Protein AF-0000000084952293 (afdb_homodimer)

InterPro domains:
  IPR032710 NTF2-like domain superfamily [SSF54427] (1-113)

Solvent-accessible surface area (backbone atoms only — not comparable to full-atom values): 12242 Å² total; per-residue (Å²): 134,54,54,60,55,51,54,51,50,50,58,72,46,59,22,64,54,27,36,73,55,33,57,72,44,46,26,86,77,21,39,31,46,35,41,39,81,91,43,78,48,77,37,39,46,67,53,50,39,50,48,10,48,53,43,37,74,52,28,77,42,78,46,65,49,73,79,44,77,43,49,41,84,47,36,33,37,41,30,32,37,37,31,33,16,35,71,92,45,67,87,48,80,40,73,59,30,39,37,40,34,37,36,33,48,48,97,88,15,47,28,38,34,43,33,37,41,40,65,114,133,53,56,60,56,52,54,53,49,51,58,71,45,60,22,64,53,28,35,75,55,33,56,71,43,46,25,87,79,20,41,31,47,34,42,38,79,89,43,78,49,77,36,37,47,67,52,50,38,48,47,9,48,52,41,36,74,52,30,76,41,77,45,65,49,74,79,45,76,42,49,40,85,48,35,35,37,40,30,33,38,37,31,33,16,34,69,93,44,66,87,47,80,40,73,60,30,42,37,42,34,36,35,34,49,47,96,89,15,46,28,40,35,43,33,39,40,41,67,115

Sequence (240 aa):
MTAKEIVQKFYKSDALLDSSVMKEYLHPDVIVDWNSSKGFVQLDFDSLVELSDELAKAYVRSKIRISHVIAENDMITVRYSHFVKTIENPREEMLLAHFISIWQIKDNKLHRGYQMSQISMTAKEIVQKFYKSDALLDSSVMKEYLHPDVIVDWNSSKGFVQLDFDSLVELSDELAKAYVRSKIRISHVIAENDMITVRYSHFVKTIENPREEMLLAHFISIWQIKDNKLHRGYQMSQIS

Radius of gyration: 18.85 Å; Cα contacts (8 Å, |Δi|>4): 553; chains: 2; bounding box: 35×53×46 Å

pLDDT: mean 96.69, std 3.76, range [69.81, 98.94]

Secondary structure (DSSP, 8-state):
--HHHHHHHHHHSSGGG-HHHHHHHEEEEEEEEEEETTEEEEEEHHHHHHHHHHHHHHEEEEEEEEEEEEEETTEEEEEEEEEEEESS-TT--EEEEEEEEEEEEETTEEEEEEEEEEE-/--HHHHHHHHHHSSGGG-HHHHHHHEEEEEEEEEEETTEEEEEEHHHHHHHHHHHHHHEEEEEEEEEEEEEETTEEEEEEEEEEEESS-TT--EEEEEEEEEEEEETTEEEEEEEEEEE-

Structure (mmCIF, N/CA/C/O backbone):
data_AF-0000000084952293-model_v1
#
loop_
_entity.id
_entity.type
_entity.pdbx_description
1 polymer 'SnoaL-like domain-containing protein'
#
loop_
_atom_site.group_PDB
_atom_site.id
_atom_site.type_symbol
_atom_site.label_atom_id
_atom_site.label_alt_id
_atom_site.label_comp_id
_atom_site.label_asym_id
_atom_site.label_entity_id
_atom_site.label_seq_id
_atom_site.pdbx_PDB_ins_code
_atom_site.Cartn_x
_atom_site.Cartn_y
_atom_site.Cartn_z
_atom_site.occupancy
_atom_site.B_iso_or_equiv
_atom_site.auth_seq_id
_atom_site.auth_comp_id
_atom_site.auth_asym_id
_atom_site.auth_atom_id
_atom_site.pdbx_PDB_model_num
ATOM 1 N N . MET A 1 1 ? -11.07 20.875 -9.562 1 85.25 1 MET A N 1
ATOM 2 C CA . MET A 1 1 ? -9.844 20.141 -9.273 1 85.25 1 MET A CA 1
ATOM 3 C C . MET A 1 1 ? -10.023 18.656 -9.508 1 85.25 1 MET A C 1
ATOM 5 O O . MET A 1 1 ? -11.102 18.109 -9.281 1 85.25 1 MET A O 1
ATOM 9 N N . THR A 1 2 ? -8.906 17.984 -10.008 1 92.81 2 THR A N 1
ATOM 10 C CA . THR A 1 2 ? -8.992 16.547 -10.203 1 92.81 2 THR A CA 1
ATOM 11 C C . THR A 1 2 ? -8.773 15.805 -8.883 1 92.81 2 THR A C 1
ATOM 13 O O . THR A 1 2 ? -8.281 16.391 -7.914 1 92.81 2 THR A O 1
ATOM 16 N N . ALA A 1 3 ? -9.195 14.594 -8.828 1 95 3 ALA A N 1
ATOM 17 C CA . ALA A 1 3 ? -8.984 13.766 -7.652 1 95 3 ALA A CA 1
ATOM 18 C C . ALA A 1 3 ? -7.5 13.711 -7.277 1 95 3 ALA A C 1
ATOM 20 O O . ALA A 1 3 ? -7.148 13.766 -6.098 1 95 3 ALA A O 1
ATOM 21 N N . LYS A 1 4 ? -6.699 13.594 -8.258 1 95.69 4 LYS A N 1
ATOM 22 C CA . LYS A 1 4 ? -5.254 13.539 -8.047 1 95.69 4 LYS A CA 1
ATOM 23 C C . LYS A 1 4 ? -4.742 14.82 -7.395 1 95.69 4 LYS A C 1
ATOM 25 O O . LYS A 1 4 ? -3.945 14.766 -6.457 1 95.69 4 LYS A O 1
ATOM 30 N N . GLU A 1 5 ? -5.113 15.914 -7.863 1 95.94 5 GLU A N 1
ATOM 31 C CA . GLU A 1 5 ? -4.711 17.203 -7.309 1 95.94 5 GLU A CA 1
ATOM 32 C C . GLU A 1 5 ? -5.164 17.344 -5.859 1 95.94 5 GLU A C 1
ATOM 34 O O . GLU A 1 5 ? -4.422 17.875 -5.023 1 95.94 5 GLU A O 1
ATOM 39 N N . ILE A 1 6 ? -6.34 16.906 -5.629 1 97.19 6 ILE A N 1
ATOM 40 C CA . ILE A 1 6 ? -6.902 16.984 -4.281 1 97.19 6 ILE A CA 1
ATOM 41 C C . ILE A 1 6 ? -6.02 16.219 -3.307 1 97.19 6 ILE A C 1
ATOM 43 O O . ILE A 1 6 ? -5.648 16.734 -2.25 1 97.19 6 ILE A O 1
ATOM 47 N N . VAL A 1 7 ? -5.664 15 -3.621 1 98.06 7 VAL A N 1
ATOM 48 C CA . VAL A 1 7 ? -4.879 14.133 -2.748 1 98.06 7 VAL A CA 1
ATOM 49 C C . VAL A 1 7 ? -3.477 14.711 -2.568 1 98.06 7 VAL A C 1
ATOM 51 O O . VAL A 1 7 ? -2.943 14.734 -1.457 1 98.06 7 VAL A O 1
ATOM 54 N N . GLN A 1 8 ? -2.91 15.195 -3.668 1 97.44 8 GLN A N 1
ATOM 55 C CA . GLN A 1 8 ? -1.577 15.781 -3.578 1 97.44 8 GLN A CA 1
ATOM 56 C C . GLN A 1 8 ? -1.58 17.016 -2.693 1 97.44 8 GLN A C 1
ATOM 58 O O . GLN A 1 8 ? -0.666 17.219 -1.89 1 97.44 8 GLN A O 1
ATOM 63 N N . LYS A 1 9 ? -2.582 17.844 -2.826 1 97.75 9 LYS A N 1
ATOM 64 C CA . LYS A 1 9 ? -2.709 19.031 -1.975 1 97.75 9 LYS A CA 1
ATOM 65 C C . LYS A 1 9 ? -2.875 18.625 -0.51 1 97.75 9 LYS A C 1
ATOM 67 O O . LYS A 1 9 ? -2.318 19.281 0.38 1 97.75 9 LYS A O 1
ATOM 72 N N . PHE A 1 10 ? -3.635 17.594 -0.262 1 98.69 10 PHE A N 1
ATOM 73 C CA . PHE A 1 10 ? -3.826 17.094 1.097 1 98.69 10 PHE A CA 1
ATOM 74 C C . PHE A 1 10 ? -2.488 16.766 1.747 1 98.69 10 PHE A C 1
ATOM 76 O O . PHE A 1 10 ? -2.188 17.25 2.84 1 98.69 10 PHE A O 1
ATOM 83 N N . TYR A 1 11 ? -1.645 16.031 1.05 1 98.5 11 TYR A N 1
ATOM 84 C CA . TYR A 1 11 ? -0.402 15.539 1.635 1 98.5 11 TYR A CA 1
ATOM 85 C C . TYR A 1 11 ? 0.642 16.656 1.702 1 98.5 11 TYR A C 1
ATOM 87 O O . TYR A 1 11 ? 1.615 16.547 2.453 1 98.5 11 TYR A O 1
ATOM 95 N N . LYS A 1 12 ? 0.453 17.703 0.941 1 96.94 12 LYS A N 1
ATOM 96 C CA . LYS A 1 12 ? 1.368 18.844 0.976 1 96.94 12 LYS A CA 1
ATOM 97 C C . LYS A 1 12 ? 0.924 19.875 2.01 1 96.94 12 LYS A C 1
ATOM 99 O O . LYS A 1 12 ? 1.688 20.781 2.361 1 96.94 12 LYS A O 1
ATOM 104 N N . SER A 1 13 ? -0.269 19.734 2.473 1 97.62 13 SER A N 1
ATOM 105 C CA . SER A 1 13 ? -0.836 20.688 3.418 1 97.62 13 SER A CA 1
ATOM 106 C C . SER A 1 13 ? -0.386 20.391 4.844 1 97.62 13 SER A C 1
ATOM 108 O O . SER A 1 13 ? 0.405 19.469 5.07 1 97.62 13 SER A O 1
ATOM 110 N N . ASP A 1 14 ? -0.93 21.156 5.773 1 96.75 14 ASP A N 1
ATOM 111 C CA . ASP A 1 14 ? -0.635 20.969 7.191 1 96.75 14 ASP A CA 1
ATOM 112 C C . ASP A 1 14 ? -1.708 20.109 7.859 1 96.75 14 ASP A C 1
ATOM 114 O O . ASP A 1 14 ? -1.823 20.094 9.086 1 96.75 14 ASP A O 1
ATOM 118 N N . ALA A 1 15 ? -2.494 19.406 7.07 1 98.06 15 ALA A N 1
ATOM 119 C CA . ALA A 1 15 ? -3.658 18.688 7.57 1 98.06 15 ALA A CA 1
ATOM 120 C C . ALA A 1 15 ? -3.262 17.703 8.664 1 98.06 15 ALA A C 1
ATOM 122 O O . ALA A 1 15 ? -3.982 17.547 9.656 1 98.06 15 ALA A O 1
ATOM 123 N N . LEU A 1 16 ? -2.117 17.078 8.547 1 97.69 16 LEU A N 1
ATOM 124 C CA . LEU A 1 16 ? -1.726 16.031 9.484 1 97.69 16 LEU A CA 1
ATOM 125 C C . LEU A 1 16 ? -1.378 16.625 10.844 1 97.69 16 LEU A C 1
ATOM 127 O O . LEU A 1 16 ? -1.389 15.914 11.852 1 97.69 16 LEU A O 1
ATOM 131 N N . LEU A 1 17 ? -1.059 17.938 10.891 1 97.56 17 LEU A N 1
ATOM 132 C CA . LEU A 1 17 ? -0.735 18.594 12.156 1 97.56 17 LEU A CA 1
ATOM 133 C C . LEU A 1 17 ? -1.764 19.656 12.492 1 97.56 17 LEU A C 1
ATOM 135 O O . LEU A 1 17 ? -1.593 20.406 13.461 1 97.56 17 LEU A O 1
ATOM 139 N N . ASP A 1 18 ? -2.691 19.812 11.688 1 98.38 18 ASP A N 1
ATOM 140 C CA . ASP A 1 18 ? -3.699 20.859 11.883 1 98.38 18 ASP A CA 1
ATOM 141 C C . ASP A 1 18 ? -5.102 20.312 11.602 1 98.38 18 ASP A C 1
ATOM 143 O O . ASP A 1 18 ? -5.52 20.234 10.445 1 98.38 18 ASP A O 1
ATOM 147 N N . SER A 1 19 ? -5.816 20.094 12.602 1 98.31 19 SER A N 1
ATOM 148 C CA . SER A 1 19 ? -7.121 19.438 12.492 1 98.31 19 SER A CA 1
ATOM 149 C C . SER A 1 19 ? -8.109 20.312 11.734 1 98.31 19 SER A C 1
ATOM 151 O O . SER A 1 19 ? -9.023 19.812 11.078 1 98.31 19 SER A O 1
ATOM 153 N N . SER A 1 20 ? -7.988 21.594 11.852 1 98.44 20 SER A N 1
ATOM 154 C CA . SER A 1 20 ? -8.867 22.484 11.094 1 98.44 20 SER A CA 1
ATOM 155 C C . SER A 1 20 ? -8.688 22.281 9.594 1 98.44 20 SER A C 1
ATOM 157 O O . SER A 1 20 ? -9.656 22.281 8.836 1 98.44 20 SER A O 1
ATOM 159 N N . VAL A 1 21 ? -7.484 22.188 9.18 1 98.5 21 VAL A N 1
ATOM 160 C CA . VAL A 1 21 ? -7.184 21.938 7.777 1 98.5 21 VAL A CA 1
ATOM 161 C C . VAL A 1 21 ? -7.625 20.531 7.402 1 98.5 21 VAL A C 1
ATOM 163 O O . VAL A 1 21 ? -8.188 20.312 6.324 1 98.5 21 VAL A O 1
ATOM 166 N N . MET A 1 22 ? -7.387 19.547 8.289 1 98.69 22 MET A N 1
ATOM 167 C CA . MET A 1 22 ? -7.805 18.156 8.062 1 98.69 22 MET A CA 1
ATOM 168 C C . MET A 1 22 ? -9.289 18.094 7.738 1 98.69 22 MET A C 1
ATOM 170 O O . MET A 1 22 ? -9.688 17.422 6.777 1 98.69 22 MET A O 1
ATOM 174 N N . LYS A 1 23 ? -10.039 18.797 8.469 1 98.69 23 LYS A N 1
ATOM 175 C CA . LYS A 1 23 ? -11.492 18.766 8.328 1 98.69 23 LYS A CA 1
ATOM 176 C C . LYS A 1 23 ? -11.922 19.234 6.938 1 98.69 23 LYS A C 1
ATOM 178 O O . LYS A 1 23 ? -12.945 18.781 6.418 1 98.69 23 LYS A O 1
ATOM 183 N N . GLU A 1 24 ? -11.148 20.047 6.328 1 98.25 24 GLU A N 1
ATOM 184 C CA . GLU A 1 24 ? -11.484 20.594 5.02 1 98.25 24 GLU A CA 1
ATOM 185 C C . GLU A 1 24 ? -11.367 19.531 3.928 1 98.25 24 GLU A C 1
ATOM 187 O O . GLU A 1 24 ? -12.039 19.625 2.898 1 98.25 24 GLU A O 1
ATOM 192 N N . TYR A 1 25 ? -10.547 18.562 4.129 1 98.69 25 TYR A N 1
ATOM 193 C CA . TYR A 1 25 ? -10.273 17.578 3.098 1 98.69 25 TYR A CA 1
ATOM 194 C C . TYR A 1 25 ? -11.133 16.328 3.289 1 98.69 25 TYR A C 1
ATOM 196 O O . TYR A 1 25 ? -11.281 15.523 2.369 1 98.69 25 TYR A O 1
ATOM 204 N N . LEU A 1 26 ? -11.734 16.125 4.449 1 98.81 26 LEU A N 1
ATOM 205 C CA . LEU A 1 26 ? -12.414 14.867 4.777 1 98.81 26 LEU A CA 1
ATOM 206 C C . LEU A 1 26 ? -13.891 14.945 4.414 1 98.81 26 LEU A C 1
ATOM 208 O O . LEU A 1 26 ? -14.578 15.914 4.766 1 98.81 26 LEU A O 1
ATOM 212 N N . HIS A 1 27 ? -14.352 14 3.703 1 98.88 27 HIS A N 1
ATOM 213 C CA . HIS A 1 27 ? -15.789 13.805 3.584 1 98.88 27 HIS A CA 1
ATOM 214 C C . HIS A 1 27 ? -16.406 13.469 4.938 1 98.88 27 HIS A C 1
ATOM 216 O O . HIS A 1 27 ? -15.812 12.758 5.742 1 98.88 27 HIS A O 1
ATOM 222 N N . PRO A 1 28 ? -17.594 13.875 5.223 1 98.56 28 PRO A N 1
ATOM 223 C CA . PRO A 1 28 ? -18.219 13.594 6.516 1 98.56 28 PRO A CA 1
ATOM 224 C C . PRO A 1 28 ? -18.359 12.094 6.789 1 98.56 28 PRO A C 1
ATOM 226 O O . PRO A 1 28 ? -18.359 11.672 7.949 1 98.56 28 PRO A O 1
ATOM 229 N N . ASP A 1 29 ? -18.438 11.281 5.699 1 98.69 29 ASP A N 1
ATOM 230 C CA . ASP A 1 29 ? -18.625 9.836 5.832 1 98.69 29 ASP A CA 1
ATOM 231 C C . ASP A 1 29 ? -17.312 9.086 5.613 1 98.69 29 ASP A C 1
ATOM 233 O O . ASP A 1 29 ? -17.312 7.922 5.219 1 98.69 29 ASP A O 1
ATOM 237 N N . VAL A 1 30 ? -16.234 9.711 5.773 1 98.88 30 VAL A N 1
ATOM 238 C CA . VAL A 1 30 ? -14.945 9.117 5.473 1 98.88 30 VAL A CA 1
ATOM 239 C C . VAL A 1 30 ? -14.719 7.891 6.355 1 98.88 30 VAL A C 1
ATOM 241 O O . VAL A 1 30 ? -15.078 7.895 7.535 1 98.88 30 VAL A O 1
ATOM 244 N N . ILE A 1 31 ? -14.203 6.844 5.816 1 98.94 31 ILE A N 1
ATOM 245 C CA . ILE A 1 31 ? -13.719 5.66 6.52 1 98.94 31 ILE A CA 1
ATOM 246 C C . ILE A 1 31 ? -12.352 5.25 5.965 1 98.94 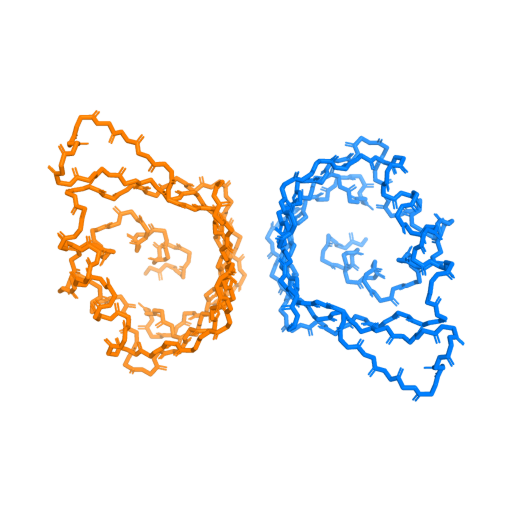31 ILE A C 1
ATOM 248 O O . ILE A 1 31 ? -12.172 5.176 4.746 1 98.94 31 ILE A O 1
ATOM 252 N N . VAL A 1 32 ? -11.414 5.02 6.836 1 98.88 32 VAL A N 1
ATOM 253 C CA . VAL A 1 32 ? -10.078 4.578 6.438 1 98.88 32 VAL A CA 1
ATOM 254 C C . VAL A 1 32 ? -9.766 3.234 7.094 1 98.88 32 VAL A C 1
ATOM 256 O O . VAL A 1 32 ? -9.812 3.105 8.32 1 98.88 32 VAL A O 1
ATOM 259 N N . ASP A 1 33 ? -9.594 2.217 6.309 1 98.56 33 ASP A N 1
ATOM 260 C CA . ASP A 1 33 ? -9.023 0.958 6.781 1 98.56 33 ASP A CA 1
ATOM 261 C C . ASP A 1 33 ? -7.5 1.028 6.832 1 98.56 33 ASP A C 1
ATOM 263 O O . ASP A 1 33 ? -6.84 1.13 5.793 1 98.56 33 ASP A O 1
ATOM 267 N N . TRP A 1 34 ? -6.941 0.966 8.023 1 98.19 34 TRP A N 1
ATOM 268 C CA . TRP A 1 34 ? -5.508 1.167 8.188 1 98.19 34 TRP A CA 1
ATOM 269 C C . TRP A 1 34 ? -4.852 -0.066 8.805 1 98.19 34 TRP A C 1
ATOM 271 O O . TRP A 1 34 ? -5.117 -0.406 9.953 1 98.19 34 TRP A O 1
ATOM 281 N N . ASN A 1 35 ? -4.008 -0.726 8 1 96.31 35 ASN A N 1
ATOM 282 C CA . ASN A 1 35 ? -3.137 -1.793 8.484 1 96.31 35 ASN A CA 1
ATOM 283 C C . ASN A 1 35 ? -1.745 -1.269 8.828 1 96.31 35 ASN A C 1
ATOM 285 O O . ASN A 1 35 ? -0.955 -0.959 7.934 1 96.31 35 ASN A O 1
ATOM 289 N N . SER A 1 36 ? -1.467 -1.197 10.07 1 92.38 36 SER A N 1
ATOM 290 C CA . SER A 1 36 ? -0.151 -0.759 10.531 1 92.38 36 SER A CA 1
ATOM 291 C C . SER A 1 36 ? 0.629 -1.91 11.156 1 92.38 36 SER A C 1
ATOM 293 O O . SER A 1 36 ? 0.14 -3.041 11.211 1 92.38 36 SER A O 1
ATOM 295 N N . SER A 1 37 ? 1.868 -1.671 11.555 1 86.31 37 SER A N 1
ATOM 296 C CA . SER A 1 37 ? 2.68 -2.658 12.258 1 86.31 37 SER A CA 1
ATOM 297 C C . SER A 1 37 ? 2.066 -3.023 13.609 1 86.31 37 SER A C 1
ATOM 299 O O . SER A 1 37 ? 2.416 -4.047 14.203 1 86.31 37 SER A O 1
ATOM 301 N N . LYS A 1 38 ? 1.16 -2.189 14.086 1 87.25 38 LYS A N 1
ATOM 302 C CA . LYS A 1 38 ? 0.515 -2.441 15.375 1 87.25 38 LYS A CA 1
ATOM 303 C C . LYS A 1 38 ? -0.829 -3.141 15.188 1 87.25 38 LYS A C 1
ATOM 305 O O . LYS A 1 38 ? -1.519 -3.443 16.156 1 87.25 38 LYS A O 1
ATOM 310 N N . GLY A 1 39 ? -1.202 -3.318 13.906 1 89.44 39 GLY A N 1
ATOM 311 C CA . GLY A 1 39 ? -2.455 -4.004 13.633 1 89.44 39 GLY A CA 1
ATOM 312 C C . GLY A 1 39 ? -3.43 -3.17 12.82 1 89.44 39 GLY A C 1
ATOM 313 O O . GLY A 1 39 ? -3.066 -2.113 12.305 1 89.44 39 GLY A O 1
ATOM 314 N N . PHE A 1 40 ? -4.668 -3.752 12.664 1 94.94 40 PHE A N 1
ATOM 315 C CA . PHE A 1 40 ? -5.711 -3.137 11.844 1 94.94 40 PHE A CA 1
ATOM 316 C C . PHE A 1 40 ? -6.578 -2.207 12.688 1 94.94 40 PHE A C 1
ATOM 318 O O . PHE A 1 40 ? -6.977 -2.561 13.805 1 94.94 40 PHE A O 1
ATOM 325 N N . VAL A 1 41 ? -6.863 -1.021 12.219 1 96.81 41 VAL A N 1
ATOM 326 C CA . VAL A 1 41 ? -7.832 -0.12 12.828 1 96.81 41 VAL A CA 1
ATOM 327 C C . VAL A 1 41 ? -8.688 0.534 11.742 1 96.81 41 VAL A C 1
ATOM 329 O O . VAL A 1 41 ? -8.227 0.712 10.609 1 96.81 41 VAL A O 1
ATOM 332 N N . GLN A 1 42 ? -9.875 0.755 12.023 1 98.31 42 GLN A N 1
ATOM 333 C CA . GLN A 1 42 ? -10.742 1.552 11.156 1 98.31 42 GLN A CA 1
ATOM 334 C C . GLN A 1 42 ? -10.977 2.941 11.742 1 98.31 42 GLN A C 1
ATOM 336 O O . GLN A 1 42 ? -11.383 3.072 12.898 1 98.31 42 GLN A O 1
ATOM 341 N N . LEU A 1 43 ? -10.688 3.971 10.984 1 98.69 43 LEU A N 1
ATOM 342 C CA . LEU A 1 43 ? -10.805 5.352 1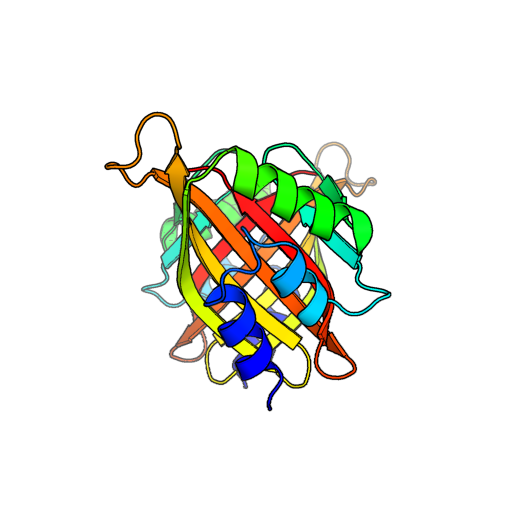1.43 1 98.69 43 LEU A CA 1
ATOM 343 C C . LEU A 1 43 ? -11.938 6.07 10.703 1 98.69 43 LEU A C 1
ATOM 345 O O . LEU A 1 43 ? -12.125 5.871 9.5 1 98.69 43 LEU A O 1
ATOM 349 N N . ASP A 1 44 ? -12.656 6.801 11.391 1 98.81 44 ASP A N 1
ATOM 350 C CA . ASP A 1 44 ? -13.688 7.645 10.797 1 98.81 44 ASP A CA 1
ATOM 351 C C . ASP A 1 44 ? -13.32 9.125 10.906 1 98.81 44 ASP A C 1
ATOM 353 O O . ASP A 1 44 ? -12.18 9.461 11.242 1 98.81 44 ASP A O 1
ATOM 357 N N . PHE A 1 45 ? -14.242 9.93 10.57 1 98.81 45 PHE A N 1
ATOM 358 C CA . PHE A 1 45 ? -14.016 11.367 10.531 1 98.81 45 PHE A CA 1
ATOM 359 C C . PHE A 1 45 ? -13.438 11.859 11.852 1 98.81 45 PHE A C 1
ATOM 361 O O . PHE A 1 45 ? -12.367 12.469 11.875 1 98.81 45 PHE A O 1
ATOM 368 N N . ASP A 1 46 ? -14.055 11.57 12.977 1 98.75 46 ASP A N 1
ATOM 369 C CA . ASP A 1 46 ? -13.641 12.07 14.281 1 98.75 46 ASP A CA 1
ATOM 370 C C . ASP A 1 46 ? -12.273 11.5 14.672 1 98.75 46 ASP A C 1
ATOM 372 O O . ASP A 1 46 ? -11.43 12.227 15.211 1 98.75 46 ASP A O 1
ATOM 376 N N . SER A 1 47 ? -12.07 10.273 14.422 1 98.62 47 SER A N 1
ATOM 377 C CA . SER A 1 47 ? -10.797 9.648 14.797 1 98.62 47 SER A CA 1
ATOM 378 C C . SER A 1 47 ? -9.641 10.227 13.984 1 98.62 47 SER A C 1
ATOM 380 O O . SER A 1 47 ? -8.523 10.352 14.492 1 98.62 47 SER A O 1
ATOM 382 N N . LEU A 1 48 ? -9.898 10.531 12.711 1 98.75 48 LEU A N 1
ATOM 383 C CA . LEU A 1 48 ? -8.859 11.133 11.883 1 98.75 48 LEU A CA 1
ATOM 384 C C . LEU A 1 48 ? -8.523 12.539 12.367 1 98.75 48 LEU A C 1
ATOM 386 O O . LEU A 1 48 ? -7.352 12.93 12.391 1 98.75 48 LEU A O 1
ATOM 390 N N . VAL A 1 49 ? -9.547 13.258 12.742 1 98.75 49 VAL A N 1
ATOM 391 C CA . VAL A 1 49 ? -9.344 14.586 13.305 1 98.75 49 VAL A CA 1
ATOM 392 C C . VAL A 1 49 ? -8.547 14.492 14.602 1 98.75 49 VAL A C 1
ATOM 394 O O . VAL A 1 49 ? -7.598 15.25 14.812 1 98.75 49 VAL A O 1
ATOM 397 N N . GLU A 1 50 ? -8.914 13.57 15.422 1 98.62 50 GLU A N 1
ATOM 398 C CA . GLU A 1 50 ? -8.203 13.352 16.688 1 98.62 50 GLU A CA 1
ATOM 399 C C . GLU A 1 50 ? -6.746 12.969 16.438 1 98.62 50 GLU A C 1
ATOM 401 O O . GLU A 1 50 ? -5.852 13.391 17.172 1 98.62 50 GLU A O 1
ATOM 406 N N . LEU A 1 51 ? -6.543 12.148 15.477 1 98.12 51 LEU A N 1
ATOM 407 C CA . LEU A 1 51 ? -5.184 11.758 15.117 1 98.12 51 LEU A CA 1
ATOM 408 C C . LEU A 1 51 ? -4.34 12.977 14.773 1 98.12 51 LEU A C 1
ATOM 410 O O . LEU A 1 51 ? -3.193 13.086 15.211 1 98.12 51 LEU A O 1
ATOM 414 N N . SER A 1 52 ? -4.891 13.82 13.961 1 98.25 52 SER A N 1
ATOM 415 C CA . SER A 1 52 ? -4.207 15.062 13.617 1 98.25 52 SER A CA 1
ATOM 416 C C . SER A 1 52 ? -3.863 15.867 14.867 1 98.25 52 SER A C 1
ATOM 418 O O . SER A 1 52 ? -2.748 16.375 15 1 98.25 52 SER A O 1
ATOM 420 N N . ASP A 1 53 ? -4.766 15.945 15.805 1 98.38 53 ASP A N 1
ATOM 421 C CA . ASP A 1 53 ? -4.539 16.656 17.062 1 98.38 53 ASP A CA 1
ATOM 422 C C . ASP A 1 53 ? -3.414 16 17.859 1 98.38 53 ASP A C 1
ATOM 424 O O . ASP A 1 53 ? -2.572 16.703 18.438 1 98.38 53 ASP A O 1
ATOM 428 N N . GLU A 1 54 ? -3.441 14.742 17.891 1 97.5 54 GLU A N 1
ATOM 429 C CA . GLU A 1 54 ? -2.412 14.008 18.625 1 97.5 54 GLU A CA 1
ATOM 430 C C . GLU A 1 54 ? -1.036 14.219 18 1 97.5 54 GLU A C 1
ATOM 432 O O . GLU A 1 54 ? -0.047 14.398 18.703 1 97.5 54 GLU A O 1
ATOM 437 N N . LEU A 1 55 ? -0.969 14.164 16.688 1 97.12 55 LEU A N 1
ATOM 438 C CA . LEU A 1 55 ? 0.293 14.406 16 1 97.12 55 LEU A CA 1
ATOM 439 C C . LEU A 1 55 ? 0.795 15.82 16.281 1 97.12 55 LEU A C 1
ATOM 441 O O . LEU A 1 55 ? 1.991 16.031 16.5 1 97.12 55 LEU A O 1
ATOM 445 N N . ALA A 1 56 ? -0.093 16.766 16.312 1 96.81 56 ALA A N 1
ATOM 446 C CA . ALA A 1 56 ? 0.266 18.172 16.531 1 96.81 56 ALA A CA 1
ATOM 447 C C . ALA A 1 56 ? 0.85 18.359 17.922 1 96.81 56 ALA A C 1
ATOM 449 O O . ALA A 1 56 ? 1.662 19.266 18.141 1 96.81 56 ALA A O 1
ATOM 450 N N . LYS A 1 57 ? 0.437 17.562 18.859 1 96 57 LYS A N 1
ATOM 451 C CA . LYS A 1 57 ? 0.953 17.641 20.219 1 96 57 LYS A CA 1
ATOM 452 C C . LYS A 1 57 ? 2.35 17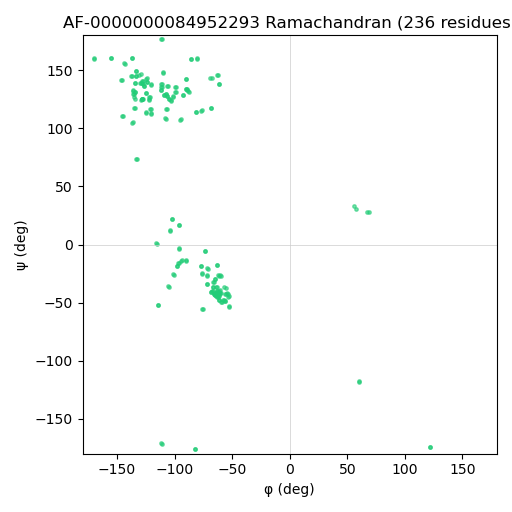.031 20.312 1 96 57 LYS A C 1
ATOM 454 O O . LYS A 1 57 ? 3.152 17.438 21.156 1 96 57 LYS A O 1
ATOM 459 N N . ALA A 1 58 ? 2.596 16.188 19.469 1 94.31 58 ALA A N 1
ATOM 460 C CA . ALA A 1 58 ? 3.816 15.391 19.594 1 94.31 58 ALA A CA 1
ATOM 461 C C . ALA A 1 58 ? 4.914 15.922 18.672 1 94.31 58 ALA A C 1
ATOM 463 O O . ALA A 1 58 ? 6.102 15.727 18.938 1 94.31 58 ALA A O 1
ATOM 464 N N . TYR A 1 59 ? 4.516 16.578 17.578 1 96.88 59 TYR A N 1
ATOM 465 C CA . TYR A 1 59 ? 5.488 16.953 16.562 1 96.88 59 TYR A CA 1
ATOM 466 C C . TYR A 1 59 ? 5.355 18.438 16.203 1 96.88 59 TYR A C 1
ATOM 468 O O . TYR A 1 59 ? 4.246 18.969 16.125 1 96.88 59 TYR A O 1
ATOM 476 N N . VAL A 1 60 ? 6.469 19.047 15.891 1 96.12 60 VAL A N 1
ATOM 477 C CA . VAL A 1 60 ? 6.461 20.469 15.539 1 96.12 60 VAL A CA 1
ATOM 478 C C . VAL A 1 60 ? 6.457 20.625 14.023 1 96.12 60 VAL A C 1
ATOM 480 O O . VAL A 1 60 ? 6.121 21.688 13.508 1 96.12 60 VAL A O 1
ATOM 483 N N . ARG A 1 61 ? 6.852 19.531 13.336 1 96.25 61 ARG A N 1
ATOM 484 C CA . ARG A 1 61 ? 6.859 19.547 11.883 1 96.25 61 ARG A CA 1
ATOM 485 C C . ARG A 1 61 ? 6.516 18.172 11.32 1 96.25 61 ARG A C 1
ATOM 487 O O . ARG A 1 61 ? 6.871 17.141 11.906 1 96.25 61 ARG A O 1
ATOM 494 N N . SER A 1 62 ? 5.77 18.172 10.273 1 96.81 62 SER A N 1
ATOM 495 C CA . SER A 1 62 ? 5.422 16.984 9.492 1 96.81 62 SER A CA 1
ATOM 496 C C . SER A 1 62 ? 5.727 17.188 8.016 1 96.81 62 SER A C 1
ATOM 498 O O . SER A 1 62 ? 5.301 18.188 7.418 1 96.81 62 SER A O 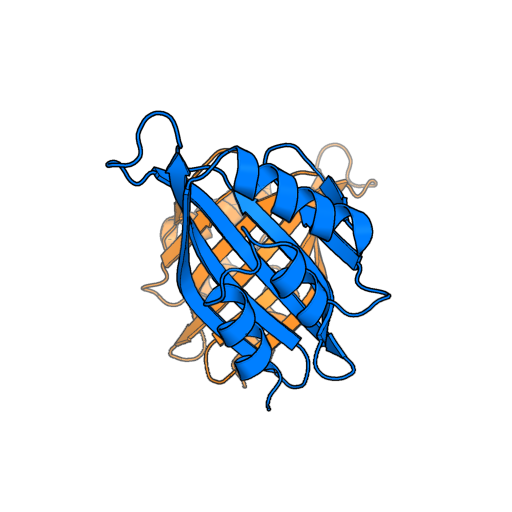1
ATOM 500 N N . LYS A 1 63 ? 6.484 16.297 7.527 1 96.88 63 LYS A N 1
ATOM 501 C CA . LYS A 1 63 ? 6.859 16.391 6.121 1 96.88 63 LYS A CA 1
ATOM 502 C C . LYS A 1 63 ? 6.59 15.07 5.398 1 96.88 63 LYS A C 1
ATOM 504 O O . LYS A 1 63 ? 7.074 14.016 5.816 1 96.88 63 LYS A O 1
ATOM 509 N N . ILE A 1 64 ? 5.82 15.148 4.332 1 98.38 64 ILE A N 1
ATOM 510 C CA . ILE A 1 64 ? 5.488 13.992 3.508 1 98.38 64 ILE A CA 1
ATOM 511 C C . ILE A 1 64 ? 6.32 14.023 2.227 1 98.38 64 ILE A C 1
ATOM 513 O O . ILE A 1 64 ? 6.328 15.016 1.503 1 98.38 64 ILE A O 1
ATOM 517 N N . ARG A 1 65 ? 7.043 12.992 1.982 1 98.19 65 ARG A N 1
ATOM 518 C CA . ARG A 1 65 ? 7.77 12.82 0.729 1 98.19 65 ARG A CA 1
ATOM 519 C C . ARG A 1 65 ? 7.117 11.75 -0.139 1 98.19 65 ARG A C 1
ATOM 521 O O . ARG A 1 65 ? 7.273 10.555 0.122 1 98.19 65 ARG A O 1
ATOM 528 N N . ILE A 1 66 ? 6.5 12.18 -1.19 1 98.56 66 ILE A N 1
ATOM 529 C CA . ILE A 1 66 ? 5.746 11.289 -2.068 1 98.56 66 ILE A CA 1
ATOM 530 C C . ILE A 1 66 ? 6.676 10.703 -3.125 1 98.56 66 ILE A C 1
ATOM 532 O O . ILE A 1 66 ? 7.434 11.43 -3.773 1 98.56 66 ILE A O 1
ATOM 536 N N . SER A 1 67 ? 6.621 9.43 -3.299 1 98.5 67 SER A N 1
ATOM 537 C CA . SER A 1 67 ? 7.422 8.781 -4.332 1 98.5 67 SER A CA 1
ATOM 538 C C . SER A 1 67 ? 6.559 8.383 -5.523 1 98.5 67 SER A C 1
ATOM 540 O O . SER A 1 67 ? 7.027 8.391 -6.668 1 98.5 67 SER A O 1
ATOM 542 N N . HIS A 1 68 ? 5.336 7.961 -5.258 1 98.56 68 HIS A N 1
ATOM 543 C CA . HIS A 1 68 ? 4.438 7.512 -6.316 1 98.56 68 HIS A CA 1
ATOM 544 C C . HIS A 1 68 ? 3.045 8.109 -6.148 1 98.56 68 HIS A C 1
ATOM 546 O O . HIS A 1 68 ? 2.539 8.203 -5.027 1 98.56 68 HIS A O 1
ATOM 552 N N . VAL A 1 69 ? 2.482 8.5 -7.195 1 98.5 69 VAL A N 1
ATOM 553 C CA . VAL A 1 69 ? 1.071 8.867 -7.281 1 98.5 69 VAL A CA 1
ATOM 554 C C . VAL A 1 69 ? 0.453 8.242 -8.531 1 98.5 69 VAL A C 1
ATOM 556 O O . VAL A 1 69 ? 0.907 8.492 -9.648 1 98.5 69 VAL A O 1
ATOM 559 N N . ILE A 1 70 ? -0.487 7.398 -8.344 1 98.5 70 ILE A N 1
ATOM 560 C CA . ILE A 1 70 ? -1.188 6.723 -9.43 1 98.5 70 ILE A CA 1
ATOM 561 C C . ILE A 1 70 ? -2.686 7.004 -9.336 1 98.5 70 ILE A C 1
ATOM 563 O O . ILE A 1 70 ? -3.297 6.777 -8.281 1 98.5 70 ILE A O 1
ATOM 567 N N . ALA A 1 71 ? -3.244 7.523 -10.43 1 98.19 71 ALA A N 1
ATOM 568 C CA . ALA A 1 71 ? -4.652 7.91 -10.383 1 98.19 71 ALA A CA 1
ATOM 569 C C . ALA A 1 71 ? -5.426 7.289 -11.547 1 98.19 71 ALA A C 1
ATOM 571 O O . ALA A 1 71 ? -4.918 7.207 -12.664 1 98.19 71 ALA A O 1
ATOM 572 N N . GLU A 1 72 ? -6.582 6.836 -11.289 1 97.38 72 GLU A N 1
ATOM 573 C CA . GLU A 1 72 ? -7.551 6.352 -12.266 1 97.38 72 GLU A CA 1
ATOM 574 C C . GLU A 1 72 ? -8.977 6.676 -11.836 1 97.38 72 GLU A C 1
ATOM 576 O O . GLU A 1 72 ? -9.469 6.137 -10.844 1 97.38 72 GLU A O 1
ATOM 581 N N . ASN A 1 73 ? -9.594 7.582 -12.562 1 94.62 73 ASN A N 1
ATOM 582 C CA . ASN A 1 73 ? -10.922 8.055 -12.188 1 94.62 73 ASN A CA 1
ATOM 583 C C . ASN A 1 73 ? -10.914 8.703 -10.805 1 94.62 73 ASN A C 1
ATOM 585 O O . ASN A 1 73 ? -10.211 9.68 -10.57 1 94.62 73 ASN A O 1
ATOM 589 N N . ASP A 1 74 ? -11.664 8.125 -9.883 1 96.69 74 ASP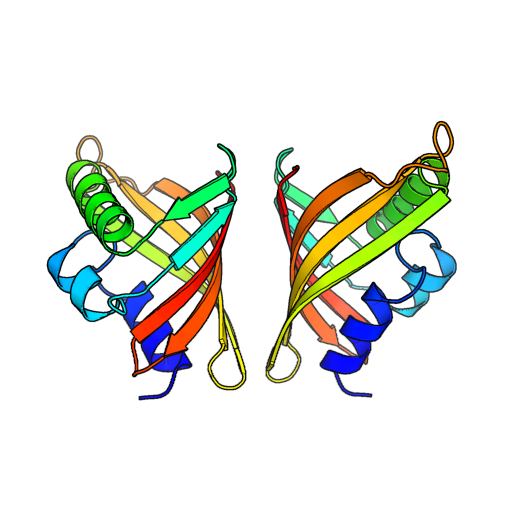 A N 1
ATOM 590 C CA . ASP A 1 74 ? -11.805 8.742 -8.57 1 96.69 74 ASP A CA 1
ATOM 591 C C . ASP A 1 74 ? -10.961 8.008 -7.531 1 96.69 74 ASP A C 1
ATOM 593 O O . ASP A 1 74 ? -11.102 8.242 -6.328 1 96.69 74 ASP A O 1
ATOM 597 N N . MET A 1 75 ? -10.094 7.156 -7.949 1 98.31 75 MET A N 1
ATOM 598 C CA . MET A 1 75 ? -9.195 6.418 -7.062 1 98.31 75 MET A CA 1
ATOM 599 C C . MET A 1 75 ? -7.754 6.863 -7.25 1 98.31 75 MET A C 1
ATOM 601 O O . MET A 1 75 ? -7.297 7.051 -8.383 1 98.31 75 MET A O 1
ATOM 605 N N . ILE A 1 76 ? -7.051 7.07 -6.129 1 98.75 76 ILE A N 1
ATOM 606 C CA . ILE A 1 76 ? -5.668 7.527 -6.176 1 98.75 76 ILE A CA 1
ATOM 607 C C . ILE A 1 76 ? -4.82 6.723 -5.191 1 98.75 76 ILE A C 1
ATOM 609 O O . ILE A 1 76 ? -5.211 6.535 -4.039 1 98.75 76 ILE A O 1
ATOM 613 N N . THR A 1 77 ? -3.732 6.207 -5.656 1 98.88 77 THR A N 1
ATOM 614 C CA . THR A 1 77 ? -2.729 5.625 -4.773 1 98.88 77 THR A CA 1
ATOM 615 C C . THR A 1 77 ? -1.589 6.609 -4.523 1 98.88 77 THR A C 1
ATOM 617 O O . THR A 1 77 ? -1.12 7.27 -5.453 1 98.88 77 THR A O 1
ATOM 620 N N . VAL A 1 78 ? -1.199 6.707 -3.309 1 98.88 78 VAL A N 1
ATOM 621 C CA . VAL A 1 78 ? -0.033 7.504 -2.945 1 98.88 78 VAL A CA 1
ATOM 622 C C . VAL A 1 78 ? 0.925 6.668 -2.102 1 98.88 78 VAL A C 1
ATOM 624 O O . VAL A 1 78 ? 0.516 6.047 -1.118 1 98.88 78 VAL A O 1
ATOM 627 N N . ARG A 1 79 ? 2.131 6.574 -2.508 1 98.81 79 ARG A N 1
ATOM 628 C CA . ARG A 1 79 ? 3.223 6.02 -1.715 1 98.81 79 ARG A CA 1
ATOM 629 C C . ARG A 1 79 ? 4.152 7.121 -1.216 1 98.81 79 ARG A C 1
ATOM 631 O O . ARG A 1 79 ? 4.594 7.965 -1.995 1 98.81 79 ARG A O 1
ATOM 638 N N . TYR A 1 80 ? 4.375 7.082 0.126 1 98.62 80 TYR A N 1
ATOM 639 C CA . TYR A 1 80 ? 5.141 8.195 0.668 1 98.62 80 TYR A CA 1
ATOM 640 C C . TYR A 1 80 ? 5.844 7.801 1.962 1 98.62 80 TYR A C 1
ATOM 642 O O . TYR A 1 80 ? 5.48 6.805 2.59 1 98.62 80 TYR A O 1
ATOM 650 N N . SER A 1 81 ? 6.816 8.547 2.275 1 98.19 81 SER A N 1
ATOM 651 C CA . SER A 1 81 ? 7.484 8.492 3.57 1 98.19 81 SER A CA 1
ATOM 652 C C . SER A 1 81 ? 7.109 9.695 4.438 1 98.19 81 SER A C 1
ATOM 654 O O . SER A 1 81 ? 7.066 10.828 3.955 1 98.19 81 SER A O 1
ATOM 656 N N . HIS A 1 82 ? 6.855 9.414 5.66 1 98.12 82 HIS A N 1
ATOM 657 C CA . HIS A 1 82 ? 6.426 10.453 6.594 1 98.12 82 HIS A CA 1
ATOM 658 C C . HIS A 1 82 ? 7.539 10.797 7.578 1 98.12 82 HIS A C 1
ATOM 660 O O . HIS A 1 82 ? 7.918 9.969 8.406 1 98.12 82 HIS A O 1
ATOM 666 N N . PHE A 1 83 ? 7.988 12.016 7.52 1 97.94 83 PHE A N 1
ATOM 667 C CA . PHE A 1 83 ? 9.023 12.516 8.422 1 97.94 83 PHE A CA 1
ATOM 668 C C . PHE A 1 83 ? 8.445 13.523 9.406 1 97.94 83 PHE A C 1
ATOM 670 O O . PHE A 1 83 ? 7.523 14.273 9.062 1 97.94 83 PHE A O 1
ATOM 677 N N . VAL A 1 84 ? 9.039 13.523 10.578 1 97.19 84 VAL A N 1
ATOM 678 C CA . VAL A 1 84 ? 8.539 14.453 11.586 1 97.19 84 VAL A CA 1
ATOM 679 C C . VAL A 1 84 ? 9.711 14.992 12.414 1 97.19 84 VAL A C 1
ATOM 681 O O . VAL A 1 84 ? 10.812 14.445 12.367 1 97.19 84 VAL A O 1
ATOM 684 N N . LYS A 1 85 ? 9.547 16.125 13 1 97 85 LYS A N 1
ATOM 685 C CA . LYS A 1 85 ? 10.398 16.656 14.055 1 97 85 LYS A CA 1
ATOM 686 C C . LYS A 1 85 ? 9.656 16.719 15.391 1 97 85 LYS A C 1
ATOM 688 O O . LYS A 1 85 ? 8.547 17.234 15.461 1 97 85 LYS A O 1
ATOM 693 N N . THR A 1 86 ? 10.328 16.234 16.391 1 93.5 86 THR A N 1
ATOM 694 C CA . THR A 1 86 ? 9.68 16.188 17.703 1 93.5 86 THR A CA 1
ATOM 695 C C . THR A 1 86 ? 9.867 17.516 18.438 1 93.5 86 THR A C 1
ATOM 697 O O . THR A 1 86 ? 10.766 18.281 18.109 1 93.5 86 THR A O 1
ATOM 700 N N . ILE A 1 87 ? 9.039 17.797 19.406 1 89.44 87 ILE A N 1
ATOM 701 C CA . ILE A 1 87 ? 9.117 18.984 20.234 1 89.44 87 ILE A CA 1
ATOM 702 C C . ILE A 1 87 ? 10.414 18.969 21.047 1 89.44 87 ILE A C 1
ATOM 704 O O . ILE A 1 87 ? 11.062 20 21.203 1 89.44 87 ILE A O 1
ATOM 708 N N . GLU A 1 88 ? 10.875 17.766 21.516 1 89.56 88 GLU A N 1
ATOM 709 C CA . GLU A 1 88 ? 12.078 17.594 22.328 1 89.56 88 GLU A CA 1
ATOM 710 C C . GLU A 1 88 ? 13.336 17.812 21.5 1 89.56 88 GLU A C 1
ATOM 712 O O . GLU A 1 88 ? 14.352 18.297 22.016 1 89.56 88 GLU A O 1
ATOM 717 N N . ASN A 1 89 ? 13.312 17.453 20.266 1 89.56 89 ASN A N 1
ATOM 718 C CA . ASN A 1 89 ? 14.445 17.609 19.359 1 89.56 89 ASN A CA 1
ATOM 719 C C . ASN A 1 89 ? 14.023 18.219 18.016 1 89.56 89 ASN A C 1
ATOM 721 O O . ASN A 1 89 ? 14.055 17.531 17 1 89.56 89 ASN A O 1
ATOM 725 N N . PRO A 1 90 ? 13.734 19.469 18 1 89.5 90 PRO A N 1
ATOM 726 C CA . PRO A 1 90 ? 13.148 20.109 16.828 1 89.5 90 PRO A CA 1
ATOM 727 C C . PRO A 1 90 ? 14.164 20.297 15.695 1 89.5 90 PRO A C 1
ATOM 729 O O . PRO A 1 90 ? 13.781 20.672 14.578 1 89.5 90 PRO A O 1
ATOM 732 N N . ARG A 1 91 ? 15.469 19.984 15.898 1 92.88 91 ARG A N 1
ATOM 733 C CA . ARG A 1 91 ? 16.469 20.188 14.867 1 92.88 91 ARG A CA 1
ATOM 734 C C . ARG A 1 91 ? 16.672 18.922 14.047 1 92.88 91 ARG A C 1
ATOM 736 O O . ARG A 1 91 ? 17.281 18.969 12.969 1 92.88 91 ARG A O 1
ATOM 743 N N . GLU A 1 92 ? 16.172 17.875 14.531 1 95 92 GLU A N 1
ATOM 744 C CA . GLU A 1 92 ? 16.391 16.578 13.875 1 95 92 GLU A CA 1
ATOM 745 C C . GLU A 1 92 ? 15.109 16.062 13.227 1 95 92 GLU A C 1
ATOM 747 O O . GLU A 1 92 ? 14.047 16.062 13.859 1 95 92 GLU A O 1
ATOM 752 N N . GLU A 1 93 ? 15.227 15.719 12.023 1 96.56 93 GLU A N 1
ATOM 753 C CA . GLU A 1 93 ? 14.125 15.062 11.328 1 96.56 93 GLU A CA 1
ATOM 754 C C . GLU A 1 93 ? 14.203 13.547 11.484 1 96.56 93 GLU A C 1
ATOM 756 O O . GLU A 1 93 ? 15.281 12.961 11.375 1 96.56 93 GLU A O 1
ATOM 761 N N . MET A 1 94 ? 13.055 12.961 11.812 1 95.62 94 MET A N 1
ATOM 762 C CA . MET A 1 94 ? 13.031 11.516 11.969 1 95.62 94 MET A CA 1
ATOM 763 C C . MET A 1 94 ? 11.969 10.891 11.07 1 95.62 94 MET A C 1
ATOM 765 O O . MET A 1 94 ? 10.898 11.469 10.867 1 95.62 94 MET A O 1
ATOM 769 N N . LEU A 1 95 ? 12.266 9.766 10.531 1 96.38 95 LEU A N 1
ATOM 770 C CA . LEU A 1 95 ? 11.312 9 9.742 1 96.38 95 LEU A CA 1
ATOM 771 C C . LEU A 1 95 ? 10.312 8.289 10.648 1 96.38 95 LEU A C 1
ATOM 773 O O . LEU A 1 95 ? 10.688 7.422 11.445 1 96.38 95 LEU A O 1
ATOM 777 N N . LEU A 1 96 ? 9.141 8.688 10.5 1 95.56 96 LEU A N 1
ATOM 778 C CA . LEU A 1 96 ? 8.086 8.047 11.281 1 95.56 96 LEU A CA 1
ATOM 779 C C . LEU A 1 96 ? 7.742 6.676 10.703 1 95.56 96 LEU A C 1
ATOM 781 O O . LEU A 1 96 ? 7.738 5.68 11.43 1 95.56 96 LEU A O 1
ATOM 785 N N . ALA A 1 97 ? 7.383 6.648 9.367 1 96.5 97 ALA A N 1
ATOM 786 C CA . ALA A 1 97 ? 7.004 5.395 8.727 1 96.5 97 ALA A CA 1
ATOM 787 C C . ALA A 1 97 ? 6.887 5.57 7.211 1 96.5 97 ALA A C 1
ATOM 789 O O . ALA A 1 97 ? 6.887 6.695 6.707 1 96.5 97 ALA A O 1
ATOM 790 N N . HIS A 1 98 ? 6.945 4.48 6.469 1 97.25 98 HIS A N 1
ATOM 791 C CA . HIS A 1 98 ? 6.566 4.414 5.062 1 97.25 98 HIS A CA 1
ATOM 792 C C . HIS A 1 98 ? 5.094 4.051 4.906 1 97.25 98 HIS A C 1
ATOM 794 O O . HIS A 1 98 ? 4.574 3.215 5.652 1 97.25 98 HIS A O 1
ATOM 800 N N . PHE A 1 99 ? 4.422 4.648 3.92 1 98.31 99 PHE A N 1
ATOM 801 C CA . PHE A 1 99 ? 2.99 4.434 3.744 1 98.31 99 PHE A CA 1
ATOM 802 C C . PHE A 1 99 ? 2.662 4.145 2.285 1 98.31 99 PHE A C 1
ATOM 804 O O . PHE A 1 99 ? 3.324 4.656 1.38 1 98.31 99 PHE A O 1
ATOM 811 N N . ILE A 1 100 ? 1.716 3.322 2.035 1 98.81 100 ILE A N 1
ATOM 812 C CA . ILE A 1 100 ? 0.93 3.311 0.806 1 98.81 100 ILE A CA 1
ATOM 813 C C . ILE A 1 100 ? -0.55 3.488 1.138 1 98.81 100 ILE A C 1
ATOM 815 O O . ILE A 1 100 ? -1.098 2.764 1.973 1 98.81 100 ILE A O 1
ATOM 819 N N . SER A 1 101 ? -1.186 4.441 0.529 1 98.88 101 SER A N 1
ATOM 820 C CA . SER A 1 101 ? -2.602 4.719 0.75 1 98.88 101 SER A CA 1
ATOM 821 C C . SER A 1 101 ? -3.373 4.734 -0.566 1 98.88 101 SER A C 1
ATOM 823 O O . SER A 1 101 ? -2.896 5.277 -1.564 1 98.88 101 SER A O 1
ATOM 825 N N . ILE A 1 102 ? -4.469 4.152 -0.584 1 98.94 102 ILE A N 1
ATOM 826 C CA . ILE A 1 102 ? -5.445 4.27 -1.663 1 98.94 102 ILE A CA 1
ATOM 827 C C . ILE A 1 102 ? -6.629 5.109 -1.197 1 98.94 102 ILE A C 1
ATOM 829 O O . ILE A 1 102 ? -7.211 4.844 -0.142 1 98.94 102 ILE A O 1
ATOM 833 N N . TRP A 1 103 ? -6.969 6.074 -1.987 1 98.88 103 TRP A N 1
ATOM 834 C CA . TRP A 1 103 ? -8.094 6.945 -1.659 1 98.88 103 TRP A CA 1
ATOM 835 C C . TRP A 1 103 ? -9.164 6.887 -2.746 1 98.88 103 TRP A C 1
ATOM 837 O O . TRP A 1 103 ? -8.844 6.879 -3.938 1 98.88 103 TRP A O 1
ATOM 847 N N . GLN A 1 104 ? -10.336 6.84 -2.373 1 98.81 104 GLN A N 1
ATOM 848 C CA . GLN A 1 104 ? -11.477 7.172 -3.227 1 98.81 104 GLN A CA 1
ATOM 849 C C . GLN A 1 104 ? -12 8.57 -2.918 1 98.81 104 GLN A C 1
ATOM 851 O O . GLN A 1 104 ? -12.312 8.883 -1.767 1 98.81 104 GLN A O 1
ATOM 856 N N . ILE A 1 105 ? -12.125 9.383 -3.898 1 98.69 105 ILE A N 1
ATOM 857 C CA . ILE A 1 105 ? -12.562 10.766 -3.74 1 98.69 105 ILE A CA 1
ATOM 858 C C . ILE A 1 105 ? -14.055 10.883 -4.078 1 98.69 105 ILE A C 1
ATOM 860 O O . ILE A 1 105 ? -14.516 10.305 -5.066 1 98.69 105 ILE A O 1
ATOM 864 N N . LYS A 1 106 ? -14.781 11.477 -3.307 1 98.12 106 LYS A N 1
ATOM 865 C CA . LYS A 1 106 ? -16.188 11.789 -3.496 1 98.12 106 LYS A CA 1
ATOM 866 C C . LYS A 1 106 ? -16.5 13.219 -3.072 1 98.12 106 LYS A C 1
ATOM 868 O O . LYS A 1 106 ? -16.062 13.664 -2.01 1 98.12 106 LYS A O 1
ATOM 873 N N . ASP A 1 107 ? -17.219 13.977 -3.908 1 97.62 107 ASP A N 1
ATOM 874 C CA . ASP A 1 107 ? -17.594 15.367 -3.619 1 97.62 107 ASP A CA 1
ATOM 875 C C . ASP A 1 107 ? -16.344 16.219 -3.354 1 97.62 107 ASP A C 1
ATOM 877 O O . ASP A 1 107 ? -16.344 17.062 -2.455 1 97.62 107 ASP A O 1
ATOM 881 N N . ASN A 1 108 ? -15.25 15.852 -3.998 1 97.56 108 ASN A N 1
ATOM 882 C CA . ASN A 1 108 ? -13.984 16.562 -3.928 1 97.56 108 ASN A CA 1
ATOM 883 C C . ASN A 1 108 ? -13.344 16.438 -2.549 1 97.56 108 ASN A C 1
ATOM 885 O O . ASN A 1 108 ? -12.641 17.344 -2.098 1 97.56 108 ASN A O 1
ATOM 889 N N . LYS A 1 109 ? -13.617 15.367 -1.854 1 98.69 109 LYS A N 1
ATOM 890 C CA . LYS A 1 109 ? -13.062 15.109 -0.53 1 98.69 109 LYS A CA 1
ATOM 891 C C . LYS A 1 109 ? -12.617 13.656 -0.396 1 98.69 109 LYS A C 1
ATOM 893 O O . LYS A 1 109 ? -13.062 12.797 -1.155 1 98.69 109 LYS A O 1
ATOM 898 N N . LEU A 1 110 ? -11.742 13.383 0.575 1 98.81 110 LEU A N 1
ATOM 899 C CA . LEU A 1 110 ? -11.344 12.016 0.91 1 98.81 110 LEU A CA 1
ATOM 900 C C . LEU A 1 110 ? -12.508 11.25 1.536 1 98.81 110 LEU A C 1
ATOM 902 O O . LEU A 1 110 ? -12.977 11.609 2.617 1 98.81 110 LEU A O 1
ATOM 906 N N . HIS A 1 111 ? -12.938 10.188 0.871 1 98.88 111 HIS A N 1
ATOM 907 C CA . HIS A 1 111 ? -14.156 9.508 1.31 1 98.88 111 HIS A CA 1
ATOM 908 C C . HIS A 1 111 ? -13.852 8.102 1.814 1 98.88 111 HIS A C 1
ATOM 910 O O . HIS A 1 111 ? -14.344 7.695 2.869 1 98.88 111 HIS A O 1
ATOM 916 N N . ARG A 1 112 ? -13.172 7.312 1.06 1 98.88 112 ARG A N 1
ATOM 917 C CA . ARG A 1 112 ? -12.75 5.98 1.466 1 98.88 112 ARG A CA 1
ATOM 918 C C . ARG A 1 112 ? -11.234 5.82 1.325 1 98.88 112 ARG A C 1
ATOM 920 O O . ARG A 1 112 ? -10.656 6.199 0.303 1 98.88 112 ARG A O 1
ATOM 927 N N . GLY A 1 113 ? -10.586 5.336 2.375 1 98.88 113 GLY A N 1
ATOM 928 C CA . GLY A 1 113 ? -9.148 5.148 2.35 1 98.88 113 GLY A CA 1
ATOM 929 C C . GLY A 1 113 ? -8.719 3.75 2.748 1 98.88 113 GLY A C 1
ATOM 930 O O . GLY A 1 113 ? -9.328 3.137 3.629 1 98.88 113 GLY A O 1
ATOM 931 N N . TYR A 1 114 ? -7.789 3.23 2.146 1 98.88 114 TYR A N 1
ATOM 932 C CA . TYR A 1 114 ? -7.09 1.993 2.475 1 98.88 114 TYR A CA 1
ATOM 933 C C . TYR A 1 114 ? -5.59 2.23 2.598 1 98.88 114 TYR A C 1
ATOM 935 O O . TYR A 1 114 ? -4.934 2.621 1.627 1 98.88 114 TYR A O 1
ATOM 943 N N . GLN A 1 115 ? -5.102 2.078 3.766 1 98.62 115 GLN A N 1
ATOM 944 C CA . GLN A 1 115 ? -3.74 2.516 4.055 1 98.62 115 GLN A CA 1
ATOM 945 C C . GLN A 1 115 ? -2.939 1.409 4.734 1 98.62 115 GLN A C 1
ATOM 947 O O . GLN A 1 115 ? -3.473 0.669 5.562 1 98.62 115 GLN A O 1
ATOM 952 N N . MET A 1 116 ? -1.723 1.262 4.348 1 98.25 116 MET A N 1
ATOM 953 C CA . MET A 1 116 ? -0.745 0.43 5.043 1 98.25 116 MET A CA 1
ATOM 954 C C . MET A 1 116 ? 0.49 1.241 5.422 1 98.25 116 MET A C 1
ATOM 956 O O . MET A 1 116 ? 0.934 2.098 4.656 1 98.25 116 MET A O 1
ATOM 960 N N . SER A 1 117 ? 0.96 0.96 6.578 1 97.06 117 SER A N 1
ATOM 961 C CA . SER A 1 117 ? 2.18 1.636 7.012 1 97.06 117 SER A CA 1
ATOM 962 C C . SER A 1 117 ? 3.176 0.649 7.609 1 97.06 117 SER A C 1
ATOM 964 O O . SER A 1 117 ? 2.789 -0.423 8.078 1 97.06 117 SER A O 1
ATOM 966 N N . GLN A 1 118 ? 4.402 0.917 7.484 1 94.44 118 GLN A N 1
ATOM 967 C CA . GLN A 1 118 ? 5.5 0.154 8.07 1 94.44 118 GLN A CA 1
ATOM 968 C C . GLN A 1 118 ? 6.535 1.078 8.703 1 94.44 118 GLN A C 1
ATOM 970 O O . GLN A 1 118 ? 7.031 1.998 8.047 1 94.44 118 GLN A O 1
ATOM 975 N N . ILE A 1 119 ? 6.762 0.738 9.938 1 87.25 119 ILE A N 1
ATOM 976 C CA . ILE A 1 119 ? 7.711 1.564 10.672 1 87.25 119 ILE A CA 1
ATOM 977 C C . ILE A 1 119 ? 9.117 1.359 10.117 1 87.25 119 ILE A C 1
ATOM 979 O O . ILE A 1 119 ? 9.438 0.284 9.602 1 87.25 119 ILE A O 1
ATOM 983 N N . SER A 1 120 ? 9.977 2.369 10.031 1 69.81 120 SER A N 1
ATOM 984 C CA . SER A 1 120 ? 11.367 2.33 9.586 1 69.81 120 SER A CA 1
ATOM 985 C C . SER A 1 120 ? 12.156 1.282 10.359 1 69.81 120 SER A C 1
ATOM 987 O O . SER A 1 120 ? 11.82 0.952 11.5 1 69.81 120 SER A O 1
ATOM 989 N N . MET B 1 1 ? -1.34 -6.348 -25.016 1 84.56 1 MET B N 1
ATOM 990 C CA . MET B 1 1 ? -1.972 -6.305 -23.703 1 84.56 1 MET B CA 1
ATOM 991 C C . MET B 1 1 ? -1.595 -5.031 -22.953 1 84.56 1 MET B C 1
ATOM 993 O O . MET B 1 1 ? -0.476 -4.535 -23.094 1 84.56 1 MET B O 1
ATOM 997 N N . THR B 1 2 ? -2.588 -4.5 -22.156 1 92.56 2 THR B N 1
ATOM 998 C CA . THR B 1 2 ? -2.279 -3.318 -21.359 1 92.56 2 THR B CA 1
ATOM 999 C C . THR B 1 2 ? -1.525 -3.701 -20.078 1 92.56 2 THR B C 1
ATOM 1001 O O . THR B 1 2 ? -1.513 -4.871 -19.688 1 92.56 2 THR B O 1
ATOM 1004 N N . ALA B 1 3 ? -0.86 -2.771 -19.516 1 94.81 3 ALA B N 1
ATOM 1005 C CA . ALA B 1 3 ? -0.165 -2.998 -18.25 1 94.81 3 ALA B CA 1
ATOM 1006 C C . ALA B 1 3 ? -1.113 -3.564 -17.203 1 94.81 3 ALA B C 1
ATOM 1008 O O . ALA B 1 3 ? -0.743 -4.465 -16.438 1 94.81 3 ALA B O 1
ATOM 1009 N N . LYS B 1 4 ? -2.273 -3.039 -17.156 1 95.56 4 LYS B N 1
ATOM 1010 C CA . LYS B 1 4 ? -3.285 -3.479 -16.203 1 95.56 4 LYS B CA 1
ATOM 1011 C C . LYS B 1 4 ? -3.641 -4.949 -16.422 1 95.56 4 LYS B C 1
ATOM 1013 O O . LYS B 1 4 ? -3.73 -5.715 -15.461 1 95.56 4 LYS B O 1
ATOM 1018 N N . GLU B 1 5 ? -3.881 -5.332 -17.578 1 95.81 5 GLU B N 1
ATOM 1019 C CA . GLU B 1 5 ? -4.207 -6.715 -17.922 1 95.81 5 GLU B CA 1
ATOM 1020 C C . GLU B 1 5 ? -3.07 -7.66 -17.531 1 95.81 5 GLU B C 1
ATOM 1022 O O . GLU B 1 5 ? -3.314 -8.758 -17.031 1 95.81 5 GLU B O 1
ATOM 1027 N N . ILE B 1 6 ? -1.896 -7.219 -17.781 1 97.06 6 ILE B N 1
ATOM 1028 C CA . ILE B 1 6 ? -0.721 -8.023 -17.469 1 97.06 6 ILE B CA 1
ATOM 1029 C C . ILE B 1 6 ? -0.682 -8.32 -15.977 1 97.06 6 ILE B C 1
ATOM 1031 O O . ILE B 1 6 ? -0.51 -9.477 -15.57 1 97.06 6 ILE B O 1
ATOM 1035 N N . VAL B 1 7 ? -0.842 -7.332 -15.156 1 98.06 7 VAL B N 1
ATOM 1036 C CA . VAL B 1 7 ? -0.762 -7.473 -13.703 1 98.06 7 VAL B CA 1
ATOM 1037 C C . VAL B 1 7 ? -1.913 -8.344 -13.203 1 98.06 7 VAL B C 1
ATOM 1039 O O . VAL B 1 7 ? -1.718 -9.219 -12.359 1 98.06 7 VAL B O 1
ATOM 1042 N N . GLN B 1 8 ? -3.096 -8.094 -13.75 1 97.38 8 GLN B N 1
ATOM 1043 C CA . GLN B 1 8 ? -4.246 -8.898 -13.336 1 97.38 8 GLN B CA 1
ATOM 1044 C C . GLN B 1 8 ? -4.051 -10.367 -13.703 1 97.38 8 GLN B C 1
ATOM 1046 O O . GLN B 1 8 ? -4.375 -11.258 -12.922 1 97.38 8 GLN B O 1
ATOM 1051 N N . LYS B 1 9 ? -3.533 -10.625 -14.875 1 97.69 9 LYS B N 1
ATOM 1052 C CA . LYS B 1 9 ? -3.246 -11.992 -15.289 1 97.69 9 LYS B CA 1
ATOM 1053 C C . LYS B 1 9 ? -2.197 -12.633 -14.383 1 97.69 9 LYS B C 1
ATOM 1055 O O . LYS B 1 9 ? -2.299 -13.812 -14.047 1 97.69 9 LYS B O 1
ATOM 1060 N N . PHE B 1 10 ? -1.196 -11.875 -14 1 98.69 10 PHE B N 1
ATOM 1061 C CA . PHE B 1 10 ? -0.164 -12.367 -13.094 1 98.69 10 PHE B CA 1
ATOM 1062 C C . PHE B 1 10 ? -0.781 -12.883 -11.797 1 98.69 10 PHE B C 1
ATOM 1064 O O . PHE B 1 10 ? -0.527 -14.023 -11.398 1 98.69 10 PHE B O 1
ATOM 1071 N N . TYR B 1 11 ? -1.664 -12.102 -11.203 1 98.5 11 TYR B N 1
ATOM 1072 C CA . TYR B 1 11 ? -2.205 -12.438 -9.891 1 98.5 11 TYR B CA 1
ATOM 1073 C C . TYR B 1 11 ? -3.264 -13.531 -10.008 1 98.5 11 TYR B C 1
ATOM 1075 O O . TYR B 1 11 ? -3.586 -14.195 -9.016 1 98.5 11 TYR B O 1
ATOM 1083 N N . LYS B 1 12 ? -3.797 -13.742 -11.195 1 96.94 12 LYS B N 1
ATOM 1084 C CA . LYS B 1 12 ? -4.777 -14.797 -11.414 1 96.94 12 LYS B CA 1
ATOM 1085 C C . LYS B 1 12 ? -4.102 -16.109 -11.812 1 96.94 12 LYS B C 1
ATOM 1087 O O . LYS B 1 12 ? -4.727 -17.172 -11.797 1 96.94 12 LYS B O 1
ATOM 1092 N N . SER B 1 13 ? -2.863 -16.016 -12.156 1 97.62 13 SER B N 1
ATOM 1093 C CA . SER B 1 13 ? -2.117 -17.172 -12.617 1 97.62 13 SER B CA 1
ATOM 1094 C C . SER B 1 13 ? -1.602 -18 -11.445 1 97.62 13 SER B C 1
ATOM 1096 O O . SER B 1 13 ? -1.874 -17.688 -10.289 1 97.62 13 SER B O 1
ATOM 1098 N N . ASP B 1 14 ? -0.832 -19.031 -11.781 1 96.75 14 ASP B N 1
ATOM 1099 C CA . ASP B 1 14 ? -0.225 -19.891 -10.766 1 96.75 14 ASP B CA 1
ATOM 1100 C C . ASP B 1 14 ? 1.207 -19.453 -10.469 1 96.75 14 ASP B C 1
ATOM 1102 O O . ASP B 1 14 ? 1.987 -20.219 -9.898 1 96.75 14 ASP B O 1
ATOM 1106 N N . ALA B 1 15 ? 1.552 -18.25 -10.852 1 98.06 15 ALA B N 1
ATOM 1107 C CA . ALA B 1 15 ? 2.932 -17.766 -10.773 1 98.06 15 ALA B CA 1
ATOM 1108 C C . ALA B 1 15 ? 3.471 -17.891 -9.352 1 98.06 15 ALA B C 1
ATOM 1110 O O . ALA B 1 15 ? 4.633 -18.25 -9.148 1 98.06 15 ALA B O 1
ATOM 1111 N N . LEU B 1 16 ? 2.643 -17.641 -8.359 1 97.69 16 LEU B N 1
ATOM 1112 C CA . LEU B 1 16 ? 3.109 -17.609 -6.98 1 97.69 16 LEU B CA 1
ATOM 1113 C C . LEU B 1 16 ? 3.455 -19 -6.484 1 97.69 16 LEU B C 1
ATOM 1115 O O . LEU B 1 16 ? 4.199 -19.156 -5.512 1 97.69 16 LEU B O 1
ATOM 1119 N N . LEU B 1 17 ? 2.902 -20.047 -7.152 1 97.62 17 LEU B N 1
ATOM 1120 C CA . LEU B 1 17 ? 3.199 -21.422 -6.758 1 97.62 17 LEU B CA 1
ATOM 1121 C C . LEU B 1 17 ? 3.938 -22.156 -7.867 1 97.62 17 LEU B C 1
ATOM 1123 O O . LEU B 1 17 ? 4.152 -23.375 -7.777 1 97.62 17 LEU B O 1
ATOM 1127 N N . ASP B 1 18 ? 4.195 -21.516 -8.898 1 98.38 18 ASP B N 1
ATOM 1128 C CA . ASP B 1 18 ? 4.852 -22.141 -10.047 1 98.38 18 ASP B CA 1
ATOM 1129 C C . ASP B 1 18 ? 5.934 -21.234 -10.617 1 98.38 18 ASP B C 1
ATOM 1131 O O . ASP B 1 18 ? 5.637 -20.312 -11.391 1 98.38 18 ASP B O 1
ATOM 1135 N N . SER B 1 19 ? 7.125 -21.547 -10.352 1 98.31 19 SER B N 1
ATOM 1136 C CA . SER B 1 19 ? 8.25 -20.688 -10.711 1 98.31 19 SER B CA 1
ATOM 1137 C C . SER B 1 19 ? 8.398 -20.578 -12.227 1 98.31 19 SER B C 1
ATOM 1139 O O . SER B 1 19 ? 8.883 -19.562 -12.734 1 98.31 19 SER B O 1
ATOM 1141 N N . SER B 1 20 ? 8.062 -21.609 -12.93 1 98.5 20 SER B N 1
ATOM 1142 C CA . SER B 1 20 ? 8.125 -21.531 -14.383 1 98.5 20 SER B CA 1
ATOM 1143 C C . SER B 1 20 ? 7.184 -20.453 -14.922 1 98.5 20 SER B C 1
ATOM 1145 O O . SER B 1 20 ? 7.539 -19.719 -15.844 1 98.5 20 SER B O 1
ATOM 1147 N N . VAL B 1 21 ? 6.027 -20.406 -14.391 1 98.5 21 VAL B N 1
ATOM 1148 C CA . VAL B 1 21 ? 5.066 -19.375 -14.773 1 98.5 21 VAL B CA 1
ATOM 1149 C C . VAL B 1 21 ? 5.543 -18.016 -14.281 1 98.5 21 VAL B C 1
ATOM 1151 O O . VAL B 1 21 ? 5.441 -17.016 -15 1 98.5 21 VAL B O 1
ATOM 1154 N N . MET B 1 22 ? 6.086 -17.953 -13.055 1 98.69 22 MET B N 1
ATOM 1155 C CA . MET B 1 22 ? 6.633 -16.719 -12.5 1 98.69 22 MET B CA 1
ATOM 1156 C C . MET B 1 22 ? 7.645 -16.094 -13.445 1 98.69 22 MET B C 1
ATOM 1158 O O . MET B 1 22 ? 7.582 -14.891 -13.719 1 98.69 22 MET B O 1
ATOM 1162 N N . LYS B 1 23 ? 8.477 -16.891 -13.961 1 98.62 23 LYS B N 1
ATOM 1163 C CA . LYS B 1 23 ? 9.555 -16.406 -14.82 1 98.62 23 LYS B CA 1
ATOM 1164 C C . LYS B 1 23 ? 9.008 -15.734 -16.078 1 98.62 23 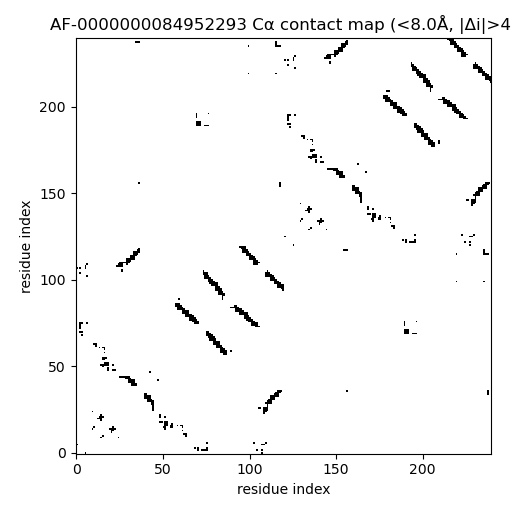LYS B C 1
ATOM 1166 O O . LYS B 1 23 ? 9.633 -14.82 -16.609 1 98.62 23 LYS B O 1
ATOM 1171 N N . GLU B 1 24 ? 7.848 -16.109 -16.484 1 98.25 24 GLU B N 1
ATOM 1172 C CA . GLU B 1 24 ? 7.25 -15.562 -17.688 1 98.25 24 GLU B CA 1
ATOM 1173 C C . GLU B 1 24 ? 6.801 -14.117 -17.484 1 98.25 24 GLU B C 1
ATOM 1175 O O . GLU B 1 24 ? 6.734 -13.336 -18.438 1 98.25 24 GLU B O 1
ATOM 1180 N N . TYR B 1 25 ? 6.512 -13.758 -16.281 1 98.69 25 TYR B N 1
ATOM 1181 C CA . TYR B 1 25 ? 5.953 -12.438 -16 1 98.69 25 TYR B CA 1
ATOM 1182 C C . TYR B 1 25 ? 7.043 -11.469 -15.57 1 98.69 25 TYR B C 1
ATOM 1184 O O . TYR B 1 25 ? 6.836 -10.25 -15.578 1 98.69 25 TYR B O 1
ATOM 1192 N N . LEU B 1 26 ? 8.227 -11.938 -15.195 1 98.81 26 LEU B N 1
ATOM 1193 C CA . LEU B 1 26 ? 9.25 -11.094 -14.586 1 98.81 26 LEU B CA 1
ATOM 1194 C C . LEU B 1 26 ? 10.203 -10.547 -15.641 1 98.81 26 LEU B C 1
ATOM 1196 O O . LEU B 1 26 ? 10.703 -11.305 -16.484 1 98.81 26 LEU B O 1
ATOM 1200 N N . HIS B 1 27 ? 10.398 -9.289 -15.633 1 98.81 27 HIS B N 1
ATOM 1201 C CA . HIS B 1 27 ? 11.523 -8.719 -16.359 1 98.81 27 HIS B CA 1
ATOM 1202 C C . HIS B 1 27 ? 12.852 -9.219 -15.812 1 98.81 27 HIS B C 1
ATOM 1204 O O . HIS B 1 27 ? 13 -9.383 -14.602 1 98.81 27 HIS B O 1
ATOM 1210 N N . PRO B 1 28 ? 13.844 -9.398 -16.578 1 98.56 28 PRO B N 1
ATOM 1211 C CA . PRO B 1 28 ? 15.133 -9.891 -16.094 1 98.56 28 PRO B CA 1
ATOM 1212 C C . PRO B 1 28 ? 15.758 -8.977 -15.047 1 98.56 28 PRO B C 1
ATOM 1214 O O . PRO B 1 28 ? 16.516 -9.438 -14.18 1 98.56 28 PRO B O 1
ATOM 1217 N N . ASP B 1 29 ? 15.406 -7.664 -15.109 1 98.69 29 ASP B N 1
ATOM 1218 C CA . ASP B 1 29 ? 15.977 -6.68 -14.195 1 98.69 29 ASP B CA 1
ATOM 1219 C C . ASP B 1 29 ? 15 -6.32 -13.078 1 98.69 29 ASP B C 1
ATOM 1221 O O . ASP B 1 29 ? 15.062 -5.227 -12.516 1 98.69 29 ASP B O 1
ATOM 1225 N N . VAL B 1 30 ? 14.086 -7.129 -12.812 1 98.88 30 VAL B N 1
ATOM 1226 C CA . VAL B 1 30 ? 13.031 -6.824 -11.852 1 98.88 30 VAL B CA 1
ATOM 1227 C C . VAL B 1 30 ? 13.648 -6.582 -10.477 1 98.88 30 VAL B C 1
ATOM 1229 O O . VAL B 1 30 ? 14.586 -7.273 -10.078 1 98.88 30 VAL B O 1
ATOM 1232 N N . ILE B 1 31 ? 13.195 -5.609 -9.766 1 98.94 31 ILE B N 1
ATOM 1233 C CA . ILE B 1 31 ? 13.492 -5.344 -8.367 1 98.94 31 ILE B CA 1
ATOM 1234 C C . ILE B 1 31 ? 12.195 -5.02 -7.617 1 98.94 31 ILE B C 1
ATOM 1236 O O . ILE B 1 31 ? 11.391 -4.215 -8.086 1 98.94 31 ILE B O 1
ATOM 1240 N N . VAL B 1 32 ? 11.992 -5.66 -6.5 1 98.88 32 VAL B N 1
ATOM 1241 C CA . VAL B 1 32 ? 10.82 -5.406 -5.664 1 98.88 32 VAL B CA 1
ATOM 1242 C C . VAL B 1 32 ? 11.266 -4.953 -4.273 1 98.88 32 VAL B C 1
ATOM 1244 O O . VAL B 1 32 ? 12.016 -5.656 -3.598 1 98.88 32 VAL B O 1
ATOM 1247 N N . ASP B 1 33 ? 10.938 -3.75 -3.902 1 98.56 33 ASP B N 1
ATOM 1248 C CA . ASP B 1 33 ? 11.055 -3.299 -2.52 1 98.56 33 ASP B CA 1
ATOM 1249 C C . ASP B 1 33 ? 9.859 -3.75 -1.687 1 98.56 33 ASP B C 1
ATOM 1251 O O . ASP B 1 33 ? 8.734 -3.297 -1.912 1 98.56 33 ASP B O 1
ATOM 1255 N N . TRP B 1 34 ? 10.102 -4.613 -0.737 1 98.19 34 TRP B N 1
ATOM 1256 C CA . TRP B 1 34 ? 9 -5.219 0.012 1 98.19 34 TRP B CA 1
ATOM 1257 C C . TRP B 1 34 ? 9.125 -4.91 1.501 1 98.19 34 TRP B C 1
ATOM 1259 O O . TRP B 1 34 ? 10.062 -5.367 2.16 1 98.19 34 TRP B O 1
ATOM 1269 N N . ASN B 1 35 ? 8.172 -4.109 1.996 1 96.38 35 ASN B N 1
ATOM 1270 C CA . ASN B 1 35 ? 8.008 -3.887 3.43 1 96.38 35 ASN B CA 1
ATOM 1271 C C . ASN B 1 35 ? 6.977 -4.832 4.035 1 96.38 35 ASN B C 1
ATOM 1273 O O . ASN B 1 35 ? 5.777 -4.672 3.809 1 96.38 35 ASN B O 1
ATOM 1277 N N . SER B 1 36 ? 7.441 -5.766 4.777 1 92.5 36 SER B N 1
ATOM 1278 C CA . SER B 1 36 ? 6.547 -6.699 5.453 1 92.5 36 SER B CA 1
ATOM 1279 C C . SER B 1 36 ? 6.57 -6.492 6.965 1 92.5 36 SER B C 1
ATOM 1281 O O . SER B 1 36 ? 7.27 -5.609 7.465 1 92.5 36 SER B O 1
ATOM 1283 N N . SER B 1 37 ? 5.754 -7.234 7.711 1 86.62 37 SER B N 1
ATOM 1284 C CA . SER B 1 37 ? 5.75 -7.199 9.164 1 86.62 37 SER B CA 1
ATOM 1285 C C . SER B 1 37 ? 7.082 -7.684 9.734 1 86.62 37 SER B C 1
ATOM 1287 O O . SER B 1 37 ? 7.387 -7.445 10.906 1 86.62 37 SER B O 1
ATOM 1289 N N . LYS B 1 38 ? 7.863 -8.367 8.922 1 87.5 38 LYS B N 1
ATOM 1290 C CA . LYS B 1 38 ? 9.156 -8.875 9.367 1 87.5 38 LYS B CA 1
ATOM 1291 C C . LYS B 1 38 ? 10.281 -7.93 8.977 1 87.5 38 LYS B C 1
ATOM 1293 O O . LYS B 1 38 ? 11.453 -8.203 9.258 1 87.5 38 LYS B O 1
ATOM 1298 N N . GLY B 1 39 ? 9.914 -6.875 8.258 1 89.69 39 GLY B N 1
ATOM 1299 C CA . GLY B 1 39 ? 10.922 -5.902 7.875 1 89.69 39 GLY B CA 1
ATOM 1300 C C . GLY B 1 39 ? 11.023 -5.711 6.371 1 89.69 39 GLY B C 1
ATOM 1301 O O . GLY B 1 39 ? 10.18 -6.203 5.621 1 89.69 39 GLY B O 1
ATOM 1302 N N . PHE B 1 40 ? 12.055 -4.887 5.984 1 95.19 40 PHE B N 1
ATOM 1303 C CA . PHE B 1 40 ? 12.266 -4.531 4.59 1 95.19 40 PHE B CA 1
ATOM 1304 C C . PHE B 1 40 ? 13.203 -5.531 3.914 1 95.19 40 PHE B C 1
ATOM 1306 O O . PHE B 1 40 ? 14.227 -5.914 4.484 1 95.19 40 PHE B O 1
ATOM 1313 N N . VAL B 1 41 ? 12.859 -5.992 2.727 1 96.88 41 VAL B N 1
ATOM 1314 C CA . VAL B 1 41 ? 13.75 -6.801 1.897 1 96.88 41 VAL B CA 1
ATOM 1315 C C . VAL B 1 41 ? 13.656 -6.344 0.443 1 96.88 41 VAL B C 1
ATOM 1317 O O . VAL B 1 41 ? 12.617 -5.844 0.008 1 96.88 41 VAL B O 1
ATOM 1320 N N . GLN B 1 42 ? 14.711 -6.391 -0.219 1 98.31 42 GLN B N 1
ATOM 1321 C CA . GLN B 1 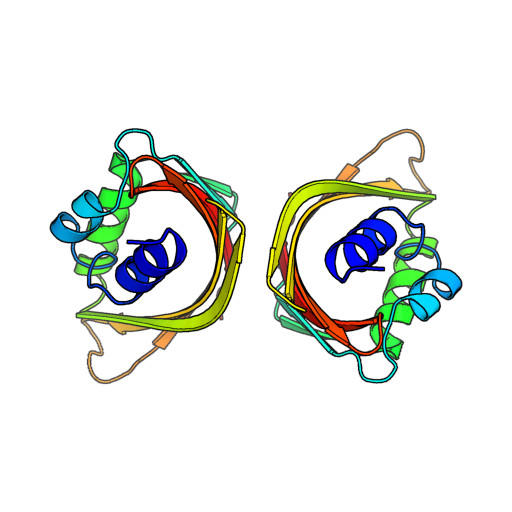42 ? 14.711 -6.184 -1.663 1 98.31 42 GLN B CA 1
ATOM 1322 C C . GLN B 1 42 ? 14.883 -7.5 -2.41 1 98.31 42 GLN B C 1
ATOM 1324 O O . GLN B 1 42 ? 15.82 -8.258 -2.139 1 98.31 42 GLN B O 1
ATOM 1329 N N . LEU B 1 43 ? 13.984 -7.805 -3.311 1 98.69 43 LEU B N 1
ATOM 1330 C CA . LEU B 1 43 ? 13.992 -9.055 -4.059 1 98.69 43 LEU B CA 1
ATOM 1331 C C . LEU B 1 43 ? 14.312 -8.805 -5.531 1 98.69 43 LEU B C 1
ATOM 1333 O O . LEU B 1 43 ? 13.844 -7.82 -6.113 1 98.69 43 LEU B O 1
ATOM 1337 N N . ASP B 1 44 ? 15.086 -9.617 -6.066 1 98.81 44 ASP B N 1
ATOM 1338 C CA . ASP B 1 44 ? 15.367 -9.57 -7.5 1 98.81 44 ASP B CA 1
ATOM 1339 C C . ASP B 1 44 ? 14.781 -10.789 -8.211 1 98.81 44 ASP B C 1
ATOM 1341 O O . ASP B 1 44 ? 13.984 -11.531 -7.629 1 98.81 44 ASP B O 1
ATOM 1345 N N . PHE B 1 45 ? 15.133 -10.922 -9.422 1 98.81 45 PHE B N 1
ATOM 1346 C CA . PHE B 1 45 ? 14.586 -11.977 -10.258 1 98.81 45 PHE B CA 1
ATOM 1347 C C . PHE B 1 45 ? 14.742 -13.336 -9.586 1 98.81 45 PHE B C 1
ATOM 1349 O O . PHE B 1 45 ? 13.766 -14.055 -9.383 1 98.81 45 PHE B O 1
ATOM 1356 N N . ASP B 1 46 ? 15.93 -13.711 -9.172 1 98.75 46 ASP B N 1
ATOM 1357 C CA . ASP B 1 46 ? 16.219 -15.023 -8.602 1 98.75 46 ASP B CA 1
ATOM 1358 C C . ASP B 1 46 ? 15.484 -15.211 -7.277 1 98.75 46 ASP B C 1
ATOM 1360 O O . ASP B 1 46 ? 14.938 -16.281 -7.008 1 98.75 46 ASP B O 1
ATOM 1364 N N . SER B 1 47 ? 15.492 -14.227 -6.48 1 98.62 47 SER B N 1
ATOM 1365 C CA . SER B 1 47 ? 14.844 -14.344 -5.176 1 98.62 47 SER B CA 1
ATOM 1366 C C . SER B 1 47 ? 13.336 -14.5 -5.32 1 98.62 47 SER B C 1
ATOM 1368 O O . SER B 1 47 ? 12.695 -15.188 -4.52 1 98.62 47 SER B O 1
ATOM 1370 N N . LEU B 1 48 ? 12.742 -13.812 -6.309 1 98.75 48 LEU B N 1
ATOM 1371 C CA . LEU B 1 48 ? 11.312 -13.953 -6.543 1 98.75 48 LEU B CA 1
ATOM 1372 C C . LEU B 1 48 ? 10.977 -15.359 -7.031 1 98.75 48 LEU B C 1
ATOM 1374 O O . LEU B 1 48 ? 9.961 -15.938 -6.625 1 98.75 48 LEU B O 1
ATOM 1378 N N . VAL B 1 49 ? 11.828 -15.859 -7.887 1 98.75 49 VAL B N 1
ATOM 1379 C CA . VAL B 1 49 ? 11.656 -17.219 -8.367 1 98.75 49 VAL B CA 1
ATOM 1380 C C . VAL B 1 49 ? 11.773 -18.203 -7.207 1 98.75 49 VAL B C 1
ATOM 1382 O O . VAL B 1 49 ? 10.953 -19.109 -7.062 1 98.75 49 VAL B O 1
ATOM 1385 N N . GLU B 1 50 ? 12.75 -18 -6.383 1 98.62 50 GLU B N 1
ATOM 1386 C CA . GLU B 1 50 ? 12.938 -18.844 -5.207 1 98.62 50 GLU B CA 1
ATOM 1387 C C . GLU B 1 50 ? 11.742 -18.766 -4.27 1 98.62 50 GLU B C 1
ATOM 1389 O O . GLU B 1 50 ? 11.344 -19.766 -3.678 1 98.62 50 GLU B O 1
ATOM 1394 N N . LEU B 1 51 ? 11.234 -17.594 -4.102 1 98.19 51 LEU B N 1
ATOM 1395 C CA . LEU B 1 51 ? 10.055 -17.422 -3.264 1 98.19 51 LEU B CA 1
ATOM 1396 C C . LEU B 1 51 ? 8.898 -18.266 -3.771 1 98.19 51 LEU B C 1
ATOM 1398 O O . LEU B 1 51 ? 8.211 -18.922 -2.98 1 98.19 51 LEU B O 1
ATOM 1402 N N . SER B 1 52 ? 8.672 -18.188 -5.043 1 98.31 52 SER B N 1
ATOM 1403 C CA . SER B 1 52 ? 7.641 -19.031 -5.652 1 98.31 52 SER B CA 1
ATOM 1404 C C . SER B 1 52 ? 7.871 -20.5 -5.355 1 98.31 52 SER B C 1
ATOM 1406 O O . SER B 1 52 ? 6.934 -21.219 -5.004 1 98.31 52 SER B O 1
ATOM 1408 N N . ASP B 1 53 ? 9.094 -20.953 -5.434 1 98.44 53 ASP B N 1
ATOM 1409 C CA . ASP B 1 53 ? 9.445 -22.344 -5.137 1 98.44 53 ASP B CA 1
ATOM 1410 C C . ASP B 1 53 ? 9.156 -22.672 -3.674 1 98.44 53 ASP B C 1
ATOM 1412 O O . ASP B 1 53 ? 8.641 -23.75 -3.371 1 98.44 53 ASP B O 1
ATOM 1416 N N . GLU B 1 54 ? 9.5 -21.797 -2.848 1 97.56 54 GLU B N 1
ATOM 1417 C CA . GLU B 1 54 ? 9.266 -22 -1.42 1 97.56 54 GLU B CA 1
ATOM 1418 C C . GLU B 1 54 ? 7.777 -22.078 -1.107 1 97.56 54 GLU B C 1
ATOM 1420 O O . GLU B 1 54 ? 7.344 -22.906 -0.315 1 97.56 54 GLU B O 1
ATOM 1425 N N . LEU B 1 55 ? 7 -21.188 -1.69 1 97.12 55 LEU B N 1
ATOM 1426 C CA . LEU B 1 55 ? 5.555 -21.219 -1.496 1 97.12 55 LEU B CA 1
ATOM 1427 C C . LEU B 1 55 ? 4.965 -22.531 -2.002 1 97.12 55 LEU B C 1
ATOM 1429 O O . LEU B 1 55 ? 4.09 -23.109 -1.357 1 97.12 55 LEU B O 1
ATOM 1433 N N . ALA B 1 56 ? 5.457 -23.016 -3.102 1 96.88 56 ALA B N 1
ATOM 1434 C CA . ALA B 1 56 ? 4.957 -24.25 -3.705 1 96.88 56 ALA B CA 1
ATOM 1435 C C . ALA B 1 56 ? 5.227 -25.453 -2.805 1 96.88 56 ALA B C 1
ATOM 1437 O O . ALA B 1 56 ? 4.492 -26.438 -2.844 1 96.88 56 ALA B O 1
ATOM 1438 N N . LYS B 1 57 ? 6.277 -25.375 -2.041 1 96 57 LYS B N 1
ATOM 1439 C CA . LYS B 1 57 ? 6.605 -26.453 -1.114 1 96 57 LYS B CA 1
ATOM 1440 C C . LYS B 1 57 ? 5.699 -26.422 0.113 1 96 57 LYS B C 1
ATOM 1442 O O . LYS B 1 57 ? 5.438 -27.469 0.729 1 96 57 LYS B O 1
ATOM 1447 N N . ALA B 1 58 ? 5.223 -25.328 0.373 1 94.31 58 ALA B N 1
ATOM 1448 C CA . ALA B 1 58 ? 4.516 -25.141 1.637 1 94.31 58 ALA B CA 1
ATOM 1449 C C . ALA B 1 58 ? 3.006 -25.172 1.433 1 94.31 58 ALA B C 1
ATOM 1451 O O . ALA B 1 58 ? 2.256 -25.5 2.357 1 94.31 58 ALA B O 1
ATOM 1452 N N . TYR B 1 59 ? 2.553 -24.844 0.228 1 96.94 59 TYR B N 1
ATOM 1453 C CA . TYR B 1 59 ? 1.12 -24.672 0.007 1 96.94 59 TYR B CA 1
ATOM 1454 C C . TYR B 1 59 ? 0.665 -25.453 -1.221 1 96.94 59 TYR B C 1
ATOM 1456 O O . TYR B 1 59 ? 1.371 -25.5 -2.23 1 96.94 59 TYR B O 1
ATOM 1464 N N . VAL B 1 60 ? -0.536 -25.953 -1.142 1 96.19 60 VAL B N 1
ATOM 1465 C CA . VAL B 1 60 ? -1.067 -26.734 -2.254 1 96.19 60 VAL B CA 1
ATOM 1466 C C . VAL B 1 60 ? -1.954 -25.844 -3.129 1 96.19 60 VAL B C 1
ATOM 1468 O O . VAL B 1 60 ? -2.24 -26.188 -4.277 1 96.19 60 VAL B O 1
ATOM 1471 N N . ARG B 1 61 ? -2.385 -24.719 -2.541 1 96.31 61 ARG B N 1
ATOM 1472 C CA . ARG B 1 61 ? -3.209 -23.781 -3.285 1 96.31 61 ARG B CA 1
ATOM 1473 C C . ARG B 1 61 ? -2.912 -22.344 -2.857 1 96.31 61 ARG B C 1
ATOM 1475 O O . ARG B 1 61 ? -2.619 -22.078 -1.688 1 96.31 61 ARG B O 1
ATOM 1482 N N . SER B 1 62 ? -2.906 -21.484 -3.811 1 96.81 62 SER B N 1
ATOM 1483 C CA . SER B 1 62 ? -2.777 -20.031 -3.621 1 96.81 62 SER B CA 1
ATOM 1484 C C . SER B 1 62 ? -3.891 -19.281 -4.34 1 96.81 62 SER B C 1
ATOM 1486 O O . SER B 1 62 ? -4.121 -19.5 -5.531 1 96.81 62 SER B O 1
ATOM 1488 N N . LYS B 1 63 ? -4.543 -18.516 -3.584 1 96.94 63 LYS B N 1
ATOM 1489 C CA . LYS B 1 63 ? -5.648 -17.75 -4.145 1 96.94 63 LYS B CA 1
ATOM 1490 C C . LYS B 1 63 ? -5.52 -16.266 -3.795 1 96.94 63 LYS B C 1
ATOM 1492 O O . LYS B 1 63 ? -5.418 -15.906 -2.619 1 96.94 63 LYS B O 1
ATOM 1497 N N . ILE B 1 64 ? -5.531 -15.445 -4.809 1 98.38 64 ILE B N 1
ATOM 1498 C CA . ILE B 1 64 ? -5.449 -13.992 -4.645 1 98.38 64 ILE B CA 1
ATOM 1499 C C . ILE B 1 64 ? -6.832 -13.375 -4.848 1 98.38 64 ILE B C 1
ATOM 1501 O O . ILE B 1 64 ? -7.484 -13.617 -5.863 1 98.38 64 ILE B O 1
ATOM 1505 N N . ARG B 1 65 ? -7.285 -12.648 -3.898 1 98.25 65 ARG B N 1
ATOM 1506 C CA . ARG B 1 65 ? -8.523 -11.883 -4.016 1 98.25 65 ARG B CA 1
ATOM 1507 C C . ARG B 1 65 ? -8.227 -10.383 -4.113 1 98.25 65 ARG B C 1
ATOM 1509 O O . ARG B 1 65 ? -7.902 -9.742 -3.113 1 98.25 65 ARG B O 1
ATOM 1516 N N . ILE B 1 66 ? -8.445 -9.859 -5.27 1 98.56 66 ILE B N 1
ATOM 1517 C CA . ILE B 1 66 ? -8.117 -8.461 -5.551 1 98.56 66 ILE B CA 1
ATOM 1518 C C . ILE B 1 66 ? -9.305 -7.574 -5.18 1 98.56 66 ILE B C 1
ATOM 1520 O O . ILE B 1 66 ? -10.445 -7.855 -5.562 1 98.56 66 ILE B O 1
ATOM 1524 N N . SER B 1 67 ? -9.039 -6.531 -4.469 1 98.5 67 SER B N 1
ATOM 1525 C CA . SER B 1 67 ? -10.094 -5.586 -4.121 1 98.5 67 SER B CA 1
ATOM 1526 C C . SER B 1 67 ? -9.977 -4.305 -4.934 1 98.5 67 SER B C 1
ATOM 1528 O O . SER B 1 67 ? -10.984 -3.672 -5.254 1 98.5 67 SER B O 1
ATOM 1530 N N . HIS B 1 68 ? -8.758 -3.883 -5.211 1 98.56 68 HIS B N 1
ATOM 1531 C CA . HIS B 1 68 ? -8.531 -2.648 -5.953 1 98.56 68 HIS B CA 1
ATOM 1532 C C . HIS B 1 68 ? -7.473 -2.846 -7.035 1 98.56 68 HIS B C 1
ATOM 1534 O O . HIS B 1 68 ? -6.473 -3.531 -6.816 1 98.56 68 HIS B O 1
ATOM 1540 N N . VAL B 1 69 ? -7.703 -2.303 -8.141 1 98.5 69 VAL B N 1
ATOM 1541 C CA . VAL B 1 69 ? -6.719 -2.164 -9.211 1 98.5 69 VAL B CA 1
ATOM 1542 C C . VAL B 1 69 ? -6.773 -0.748 -9.781 1 98.5 69 VAL B C 1
ATOM 1544 O O . VAL B 1 69 ? -7.82 -0.303 -10.258 1 98.5 69 VAL B O 1
ATOM 1547 N N . ILE B 1 70 ? -5.719 -0.035 -9.656 1 98.5 70 ILE B N 1
ATOM 1548 C CA . ILE B 1 70 ? -5.605 1.33 -10.156 1 98.5 70 ILE B CA 1
ATOM 1549 C C . ILE B 1 70 ? -4.43 1.428 -11.125 1 98.5 70 ILE B C 1
ATOM 1551 O O . ILE B 1 70 ? -3.307 1.047 -10.789 1 98.5 70 ILE B O 1
ATOM 1555 N N . ALA B 1 71 ? -4.727 1.895 -12.336 1 98.12 71 ALA B N 1
ATOM 1556 C CA . ALA B 1 71 ? -3.682 1.937 -13.359 1 98.12 71 ALA B CA 1
ATOM 1557 C C . ALA B 1 71 ? -3.566 3.33 -13.969 1 98.12 71 ALA B C 1
ATOM 1559 O O . ALA B 1 71 ? -4.578 4 -14.195 1 98.12 71 ALA B O 1
ATOM 1560 N N . GLU B 1 72 ? -2.391 3.775 -14.172 1 97.31 72 GLU B N 1
ATOM 1561 C CA . GLU B 1 72 ? -2.051 5.004 -14.883 1 97.31 72 GLU B CA 1
ATOM 1562 C C . GLU B 1 72 ? -0.755 4.84 -15.672 1 97.31 72 GLU B C 1
ATOM 1564 O O . GLU B 1 72 ? 0.32 4.688 -15.094 1 97.31 72 GLU B O 1
ATOM 1569 N N . ASN B 1 73 ? -0.896 4.824 -16.984 1 94.44 73 ASN B N 1
ATOM 1570 C CA . ASN B 1 73 ? 0.252 4.566 -17.844 1 94.44 73 ASN B CA 1
ATOM 1571 C C . ASN B 1 73 ? 0.867 3.197 -17.578 1 94.44 73 ASN B C 1
ATOM 1573 O O . ASN B 1 73 ? 0.197 2.172 -17.703 1 94.44 73 ASN B O 1
ATOM 1577 N N . ASP B 1 74 ? 2.102 3.178 -17.141 1 96.44 74 ASP B N 1
ATOM 1578 C CA . ASP B 1 74 ? 2.801 1.91 -16.953 1 96.44 74 ASP B CA 1
ATOM 1579 C C . ASP B 1 74 ? 2.889 1.538 -15.484 1 96.44 74 ASP B C 1
ATOM 1581 O O . ASP B 1 74 ? 3.621 0.618 -15.109 1 96.44 74 ASP B O 1
ATOM 1585 N N . MET B 1 75 ? 2.18 2.215 -14.656 1 98.31 75 MET B N 1
ATOM 1586 C CA . MET B 1 75 ? 2.145 1.942 -13.219 1 98.31 75 MET B CA 1
ATOM 1587 C C . MET B 1 75 ? 0.784 1.394 -12.805 1 98.31 75 MET B C 1
ATOM 1589 O O . MET B 1 75 ? -0.253 1.89 -13.25 1 98.31 75 MET B O 1
ATOM 1593 N N . ILE B 1 76 ? 0.802 0.346 -11.969 1 98.75 76 ILE B N 1
ATOM 1594 C CA . ILE B 1 76 ? -0.435 -0.285 -11.523 1 98.75 76 ILE B CA 1
ATOM 1595 C C . ILE B 1 76 ? -0.36 -0.566 -10.023 1 98.75 76 ILE B C 1
ATOM 1597 O O . ILE B 1 76 ? 0.638 -1.102 -9.539 1 98.75 76 ILE B O 1
ATOM 1601 N N . THR B 1 77 ? -1.36 -0.16 -9.32 1 98.88 77 THR B N 1
ATOM 1602 C CA . THR B 1 77 ? -1.521 -0.569 -7.926 1 98.88 77 THR B CA 1
ATOM 1603 C C . THR B 1 77 ? -2.527 -1.711 -7.812 1 98.88 77 THR B C 1
ATOM 1605 O O . THR B 1 77 ? -3.576 -1.688 -8.461 1 98.88 77 THR B O 1
ATOM 1608 N N . VAL B 1 78 ? -2.18 -2.672 -7.035 1 98.88 78 VAL B N 1
ATOM 1609 C CA . VAL B 1 78 ? -3.096 -3.766 -6.727 1 98.88 78 VAL B CA 1
ATOM 1610 C C . VAL B 1 78 ? -3.182 -3.955 -5.211 1 98.88 78 VAL B C 1
ATOM 1612 O O . VAL B 1 78 ? -2.158 -4.059 -4.535 1 98.88 78 VAL B O 1
ATOM 1615 N N . ARG B 1 79 ? -4.352 -3.92 -4.695 1 98.75 79 ARG B N 1
ATOM 1616 C CA . ARG B 1 79 ? -4.637 -4.312 -3.318 1 98.75 79 ARG B CA 1
ATOM 1617 C C . ARG B 1 79 ? -5.363 -5.652 -3.268 1 98.75 79 ARG B C 1
ATOM 1619 O O . ARG B 1 79 ? -6.355 -5.855 -3.971 1 98.75 79 ARG B O 1
ATOM 1626 N N . TYR B 1 80 ? -4.773 -6.559 -2.439 1 98.62 80 TYR B N 1
ATOM 1627 C CA . TYR B 1 80 ? -5.348 -7.898 -2.475 1 98.62 80 TYR B CA 1
ATOM 1628 C C . TYR B 1 80 ? -5.09 -8.633 -1.166 1 98.62 80 TYR B C 1
ATOM 1630 O O . TYR B 1 80 ? -4.215 -8.242 -0.387 1 98.62 80 TYR B O 1
ATOM 1638 N N . SER B 1 81 ? -5.867 -9.625 -0.962 1 98.19 81 SER B N 1
ATOM 1639 C CA . SER B 1 81 ? -5.668 -10.602 0.102 1 98.19 81 SER B CA 1
ATOM 1640 C C . SER B 1 81 ? -5.176 -11.93 -0.455 1 98.19 81 SER B C 1
ATOM 1642 O O . SER B 1 81 ? -5.684 -12.406 -1.471 1 98.19 81 SER B O 1
ATOM 1644 N N . HIS B 1 82 ? -4.223 -12.469 0.206 1 98.12 82 HIS B N 1
ATOM 1645 C CA . HIS B 1 82 ? -3.607 -13.719 -0.241 1 98.12 82 HIS B CA 1
ATOM 1646 C C . HIS B 1 82 ? -4.023 -14.883 0.646 1 98.12 82 HIS B C 1
ATOM 1648 O O . HIS B 1 82 ? -3.666 -14.938 1.824 1 98.12 82 HIS B O 1
ATOM 1654 N N . PHE B 1 83 ? -4.707 -15.82 0.064 1 97.94 83 PHE B N 1
ATOM 1655 C CA . PHE B 1 83 ? -5.148 -17.016 0.768 1 97.94 83 PHE B CA 1
ATOM 1656 C C . PHE B 1 83 ? -4.383 -18.25 0.282 1 97.94 83 PHE B C 1
ATOM 1658 O O . PHE B 1 83 ? -4.02 -18.328 -0.893 1 97.94 83 PHE B O 1
ATOM 1665 N N . VAL B 1 84 ? -4.203 -19.156 1.216 1 97.25 84 VAL B N 1
ATOM 1666 C CA . VAL B 1 84 ? -3.469 -20.359 0.843 1 97.25 84 VAL B CA 1
ATOM 1667 C C . VAL B 1 84 ? -4.066 -21.562 1.558 1 97.25 84 VAL B C 1
ATOM 1669 O O . VAL B 1 84 ? -4.84 -21.422 2.506 1 97.25 84 VAL B O 1
ATOM 1672 N N . LYS B 1 85 ? -3.893 -22.734 1.021 1 97 85 LYS B N 1
ATOM 1673 C CA . LYS B 1 85 ? -4.109 -24.016 1.691 1 97 85 LYS B CA 1
ATOM 1674 C C . LYS B 1 85 ? -2.789 -24.75 1.913 1 97 85 LYS B C 1
ATOM 1676 O O . LYS B 1 85 ? -1.993 -24.891 0.984 1 97 85 LYS B O 1
ATOM 1681 N N . THR B 1 86 ? -2.637 -25.219 3.107 1 93.62 86 THR B N 1
ATOM 1682 C CA . THR B 1 86 ? -1.381 -25.891 3.43 1 93.62 86 THR B CA 1
ATOM 1683 C C . THR B 1 86 ? -1.44 -27.359 3.043 1 93.62 86 THR B C 1
ATOM 1685 O O . THR B 1 86 ? -2.525 -27.922 2.871 1 93.62 86 THR B O 1
ATOM 1688 N N . ILE B 1 87 ? -0.315 -27.984 2.889 1 89.44 87 ILE B N 1
ATOM 1689 C CA . ILE B 1 87 ? -0.195 -29.406 2.576 1 89.44 87 ILE B CA 1
ATOM 1690 C C . ILE B 1 87 ? -0.78 -30.234 3.717 1 89.44 87 ILE B C 1
ATOM 1692 O O . ILE B 1 87 ? -1.46 -31.25 3.479 1 89.44 87 ILE B O 1
ATOM 1696 N N . GLU B 1 88 ? -0.599 -29.797 4.988 1 89.94 88 GLU B N 1
ATOM 1697 C CA . GLU B 1 88 ? -1.064 -30.5 6.18 1 89.94 88 GLU B CA 1
ATOM 1698 C C . GLU B 1 88 ? -2.582 -30.422 6.312 1 89.94 88 GLU B C 1
ATOM 1700 O O . GLU B 1 88 ? -3.219 -31.344 6.828 1 89.94 88 GLU B O 1
ATOM 1705 N N . ASN B 1 89 ? -3.15 -29.344 5.898 1 89.75 89 ASN B N 1
ATOM 1706 C CA . ASN B 1 89 ? -4.594 -29.125 5.965 1 89.75 89 ASN B CA 1
ATOM 1707 C C . ASN B 1 89 ? -5.141 -28.578 4.648 1 89.75 89 ASN B C 1
ATOM 1709 O O . ASN B 1 89 ? -5.562 -27.422 4.578 1 89.75 89 ASN B O 1
ATOM 1713 N N . PRO B 1 90 ? -5.223 -29.406 3.662 1 89.81 90 PRO B N 1
ATOM 1714 C CA . PRO B 1 90 ? -5.57 -28.953 2.311 1 89.81 90 PRO B CA 1
ATOM 1715 C C . PRO B 1 90 ? -7.047 -28.594 2.172 1 89.81 90 PRO B C 1
ATOM 1717 O O . PRO B 1 90 ? -7.453 -28.031 1.146 1 89.81 90 PRO B O 1
ATOM 1720 N N . ARG B 1 91 ? -7.898 -28.812 3.209 1 93.06 91 ARG B N 1
ATOM 1721 C CA . ARG B 1 91 ? -9.328 -28.516 3.107 1 93.06 91 ARG B CA 1
ATOM 1722 C C . ARG B 1 91 ? -9.641 -27.125 3.639 1 93.06 91 ARG B C 1
ATOM 1724 O O . ARG B 1 91 ? -10.719 -26.594 3.389 1 93.06 91 ARG B O 1
ATOM 1731 N N . GLU B 1 92 ? -8.727 -26.578 4.309 1 95.06 92 GLU B N 1
ATOM 1732 C CA . GLU B 1 92 ? -8.961 -25.281 4.945 1 95.06 92 GLU B CA 1
ATOM 1733 C C . GLU B 1 92 ? -8.172 -24.172 4.254 1 95.06 92 GLU B C 1
ATOM 1735 O O . GLU B 1 92 ? -6.98 -24.328 3.984 1 95.06 92 GLU B O 1
ATOM 1740 N N . GLU B 1 93 ? -8.852 -23.172 3.93 1 96.62 93 GLU B N 1
ATOM 1741 C CA . GLU B 1 93 ? -8.211 -21.984 3.398 1 96.62 93 GLU B CA 1
ATOM 1742 C C . GLU B 1 93 ? -7.82 -21.016 4.52 1 96.62 93 GLU B C 1
ATOM 1744 O O . GLU B 1 93 ? -8.602 -20.781 5.441 1 96.62 93 GLU B O 1
ATOM 1749 N N . MET B 1 94 ? -6.59 -20.547 4.445 1 95.75 94 MET B N 1
ATOM 1750 C CA . MET B 1 94 ? -6.137 -19.609 5.465 1 95.75 94 MET B CA 1
ATOM 1751 C C . MET B 1 94 ? -5.641 -18.312 4.828 1 95.75 94 MET B C 1
ATOM 1753 O O . MET B 1 94 ? -5.047 -18.328 3.746 1 95.75 94 MET B O 1
ATOM 1757 N N . LEU B 1 95 ? -5.883 -17.234 5.453 1 96.38 95 LEU B N 1
ATOM 1758 C CA . LEU B 1 95 ? -5.375 -15.93 5.023 1 96.38 95 LEU B CA 1
ATOM 1759 C C . LEU B 1 95 ? -3.902 -15.773 5.395 1 96.38 95 LEU B C 1
ATOM 1761 O O . LEU B 1 95 ? -3.553 -15.773 6.578 1 96.38 95 LEU B O 1
ATOM 1765 N N . LEU B 1 96 ? -3.152 -15.688 4.406 1 95.62 96 LEU B N 1
ATOM 1766 C CA . LEU B 1 96 ? -1.726 -15.492 4.637 1 95.62 96 LEU B CA 1
ATOM 1767 C C . LEU B 1 96 ? -1.439 -14.047 5.055 1 95.62 96 LEU B C 1
ATOM 1769 O O . LEU B 1 96 ? -0.796 -13.812 6.078 1 95.62 96 LEU B O 1
ATOM 1773 N N . ALA B 1 97 ? -1.892 -13.055 4.188 1 96.5 97 ALA B N 1
ATOM 1774 C CA . ALA B 1 97 ? -1.636 -11.648 4.473 1 96.5 97 ALA B CA 1
ATOM 1775 C C . ALA B 1 97 ? -2.43 -10.75 3.531 1 96.5 97 ALA B C 1
ATOM 1777 O O . ALA B 1 97 ? -2.988 -11.219 2.537 1 96.5 97 ALA B O 1
ATOM 1778 N N . HIS B 1 98 ? -2.625 -9.508 3.904 1 97.25 98 HIS B N 1
ATOM 1779 C CA . HIS B 1 98 ? -3.096 -8.438 3.027 1 97.25 98 HIS B CA 1
ATOM 1780 C C . HIS B 1 98 ? -1.928 -7.715 2.365 1 97.25 98 HIS B C 1
ATOM 1782 O O . HIS B 1 98 ? -0.895 -7.484 2.998 1 97.25 98 HIS B O 1
ATOM 1788 N N . PHE B 1 99 ? -2.098 -7.324 1.102 1 98.25 99 PHE B N 1
ATOM 1789 C CA . PHE B 1 99 ? -1.01 -6.703 0.353 1 98.25 99 PHE B CA 1
ATOM 1790 C C . PHE B 1 99 ? -1.497 -5.457 -0.377 1 98.25 99 PHE B C 1
ATOM 1792 O O . PHE B 1 99 ? -2.652 -5.391 -0.799 1 98.25 99 PHE B O 1
ATOM 1799 N N . ILE B 1 100 ? -0.679 -4.477 -0.485 1 98.81 100 ILE B N 1
ATOM 1800 C CA . ILE B 1 100 ? -0.74 -3.473 -1.539 1 98.81 100 ILE B CA 1
ATOM 1801 C C . ILE B 1 100 ? 0.576 -3.457 -2.314 1 98.81 100 ILE B C 1
ATOM 1803 O O . ILE B 1 100 ? 1.652 -3.357 -1.721 1 98.81 100 ILE B O 1
ATOM 1807 N N . SER B 1 101 ? 0.501 -3.582 -3.602 1 98.88 101 SER B N 1
ATOM 1808 C CA . SER B 1 101 ? 1.682 -3.576 -4.461 1 98.88 101 SER B CA 1
ATOM 1809 C C . SER B 1 101 ? 1.553 -2.539 -5.57 1 98.88 101 SER B C 1
ATOM 1811 O O . SER B 1 101 ? 0.485 -2.389 -6.168 1 98.88 101 SER B O 1
ATOM 1813 N N . ILE B 1 102 ? 2.555 -1.842 -5.809 1 98.94 102 ILE B N 1
ATOM 1814 C CA . ILE B 1 102 ? 2.697 -0.979 -6.977 1 98.94 102 ILE B CA 1
ATOM 1815 C C . ILE B 1 102 ? 3.693 -1.595 -7.957 1 98.94 102 ILE B C 1
ATOM 1817 O O . ILE B 1 102 ? 4.812 -1.944 -7.574 1 98.94 102 ILE B O 1
ATOM 1821 N N . TRP B 1 103 ? 3.281 -1.691 -9.18 1 98.88 103 TRP B N 1
ATOM 1822 C CA . TRP B 1 103 ? 4.141 -2.258 -10.211 1 98.88 103 TRP B CA 1
ATOM 1823 C C . TRP B 1 103 ? 4.398 -1.244 -11.32 1 98.88 103 TRP B C 1
ATOM 1825 O O . TRP B 1 103 ? 3.484 -0.533 -11.75 1 98.88 103 TRP B O 1
ATOM 1835 N N . GLN B 1 104 ? 5.555 -1.167 -11.75 1 98.75 104 GLN B N 1
ATOM 1836 C CA . GLN B 1 104 ? 5.898 -0.57 -13.039 1 98.75 104 GLN B CA 1
ATOM 1837 C C . GLN B 1 104 ? 6.145 -1.644 -14.094 1 98.75 104 GLN B C 1
ATOM 1839 O O . GLN B 1 104 ? 6.949 -2.555 -13.883 1 98.75 104 GLN B O 1
ATOM 1844 N N . ILE B 1 105 ? 5.508 -1.556 -15.203 1 98.69 105 ILE B N 1
ATOM 1845 C CA . ILE B 1 105 ? 5.602 -2.537 -16.281 1 98.69 105 ILE B CA 1
ATOM 1846 C C . ILE B 1 105 ? 6.57 -2.039 -17.359 1 98.69 105 ILE B C 1
ATOM 1848 O O . ILE B 1 105 ? 6.527 -0.868 -17.734 1 98.69 105 ILE B O 1
ATOM 1852 N N . LYS B 1 106 ? 7.43 -2.795 -17.75 1 98.06 106 LYS B N 1
ATOM 1853 C CA . LYS B 1 106 ? 8.375 -2.553 -18.844 1 98.06 106 LYS B CA 1
ATOM 1854 C C . LYS B 1 106 ? 8.5 -3.779 -19.734 1 98.06 106 LYS B C 1
ATOM 1856 O O . LYS B 1 106 ? 8.633 -4.902 -19.25 1 98.06 106 LYS B O 1
ATOM 1861 N N . ASP B 1 107 ? 8.43 -3.594 -21.062 1 97.56 107 ASP B N 1
ATOM 1862 C CA . ASP B 1 107 ? 8.539 -4.684 -22.031 1 97.56 107 ASP B CA 1
ATOM 1863 C C . ASP B 1 107 ? 7.5 -5.77 -21.75 1 97.56 107 ASP B C 1
ATOM 1865 O O . ASP B 1 107 ? 7.801 -6.961 -21.844 1 97.56 107 ASP B O 1
ATOM 1869 N N . ASN B 1 108 ? 6.352 -5.344 -21.25 1 97.5 108 ASN B N 1
ATOM 1870 C CA . ASN B 1 108 ? 5.211 -6.211 -20.969 1 97.5 108 ASN B CA 1
ATOM 1871 C C . ASN B 1 108 ? 5.504 -7.18 -19.828 1 97.5 108 ASN B C 1
ATOM 1873 O O . ASN B 1 108 ? 4.98 -8.297 -19.812 1 97.5 108 ASN B O 1
ATOM 1877 N N . LYS B 1 109 ? 6.371 -6.801 -18.922 1 98.62 109 LYS B N 1
ATOM 1878 C CA . LYS B 1 109 ? 6.734 -7.621 -17.766 1 98.62 109 LYS B CA 1
ATOM 1879 C C . LYS B 1 109 ? 6.809 -6.781 -16.5 1 98.62 109 LYS B C 1
ATOM 1881 O O . LYS B 1 109 ? 6.949 -5.555 -16.562 1 98.62 109 LYS B O 1
ATOM 1886 N N . LEU B 1 110 ? 6.723 -7.434 -15.344 1 98.81 110 LEU B N 1
ATOM 1887 C CA . LEU B 1 110 ? 6.93 -6.777 -14.062 1 98.81 110 LEU B CA 1
ATOM 1888 C C . LEU B 1 110 ? 8.383 -6.359 -13.891 1 98.81 110 LEU B C 1
ATOM 1890 O O . LEU B 1 110 ? 9.281 -7.207 -13.859 1 98.81 110 LEU B O 1
ATOM 1894 N N . HIS B 1 111 ? 8.617 -5.051 -13.766 1 98.88 111 HIS B N 1
ATOM 1895 C CA . HIS B 1 111 ? 9.992 -4.555 -13.781 1 98.88 111 HIS B CA 1
ATOM 1896 C C . HIS B 1 111 ? 10.375 -3.961 -12.43 1 98.88 111 HIS B C 1
ATOM 1898 O O . HIS B 1 111 ? 11.453 -4.25 -11.898 1 98.88 111 HIS B O 1
ATOM 1904 N N . ARG B 1 112 ? 9.602 -3.074 -11.914 1 98.88 112 ARG B N 1
ATOM 1905 C CA . ARG B 1 112 ? 9.82 -2.494 -10.586 1 98.88 112 ARG B CA 1
ATOM 1906 C C . ARG B 1 112 ? 8.578 -2.654 -9.711 1 98.88 112 ARG B C 1
ATOM 1908 O O . ARG B 1 112 ? 7.457 -2.398 -10.164 1 98.88 112 ARG B O 1
ATOM 1915 N N . GLY B 1 113 ? 8.766 -3.148 -8.5 1 98.88 113 GLY B N 1
ATOM 1916 C CA . GLY B 1 113 ? 7.652 -3.348 -7.586 1 98.88 113 GLY B CA 1
ATOM 1917 C C . GLY B 1 113 ? 7.875 -2.715 -6.223 1 98.88 113 GLY B C 1
ATOM 1918 O O . GLY B 1 113 ? 9 -2.707 -5.715 1 98.88 113 GLY B O 1
ATOM 1919 N N . TYR B 1 114 ? 6.93 -2.176 -5.672 1 98.88 114 TYR B N 1
ATOM 1920 C CA . TYR B 1 114 ? 6.859 -1.68 -4.301 1 98.88 114 TYR B CA 1
ATOM 1921 C C . TYR B 1 114 ? 5.68 -2.293 -3.559 1 98.88 114 TYR B C 1
ATOM 1923 O O . TYR B 1 114 ? 4.523 -2.098 -3.945 1 98.88 114 TYR B O 1
ATOM 1931 N N . GLN B 1 115 ? 5.984 -3.07 -2.588 1 98.62 115 GLN B N 1
ATOM 1932 C CA . GLN B 1 115 ? 4.961 -3.902 -1.968 1 98.62 115 GLN B CA 1
ATOM 1933 C C . GLN B 1 115 ? 4.977 -3.758 -0.449 1 98.62 115 GLN B C 1
ATOM 1935 O O . GLN B 1 115 ? 6.047 -3.643 0.156 1 98.62 115 GLN B O 1
ATOM 1940 N N . MET B 1 116 ? 3.828 -3.695 0.128 1 98.19 116 MET B N 1
ATOM 1941 C CA . MET B 1 116 ? 3.646 -3.799 1.573 1 98.19 116 MET B CA 1
ATOM 1942 C C . MET B 1 116 ? 2.678 -4.926 1.921 1 98.19 116 MET B C 1
ATOM 1944 O O . MET B 1 116 ? 1.687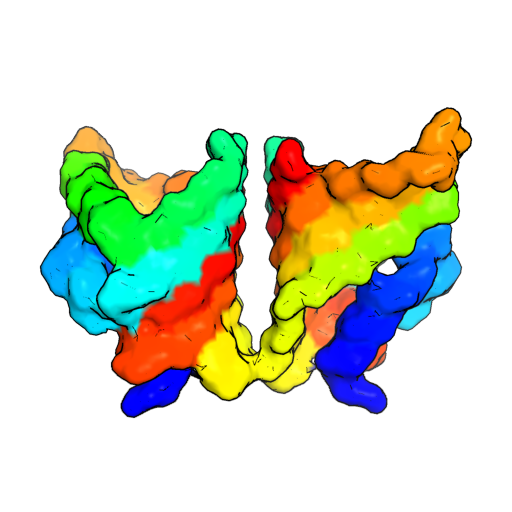 -5.133 1.22 1 98.19 116 MET B O 1
ATOM 1948 N N . SER B 1 117 ? 3.021 -5.605 2.955 1 96.94 117 SER B N 1
ATOM 1949 C CA . SER B 1 117 ? 2.131 -6.668 3.408 1 96.94 117 SER B CA 1
ATOM 1950 C C . SER B 1 117 ? 1.913 -6.605 4.914 1 96.94 117 SER B C 1
ATOM 1952 O O . SER B 1 117 ? 2.74 -6.055 5.645 1 96.94 117 SER B O 1
ATOM 1954 N N . GLN B 1 118 ? 0.803 -7.012 5.344 1 94.19 118 GLN B N 1
ATOM 1955 C CA . GLN B 1 118 ? 0.446 -7.129 6.754 1 94.19 118 GLN B CA 1
ATOM 1956 C C . GLN B 1 118 ? -0.233 -8.461 7.039 1 94.19 118 GLN B C 1
ATOM 1958 O O . GLN B 1 118 ? -1.216 -8.82 6.387 1 94.19 118 GLN B O 1
ATOM 1963 N N . ILE B 1 119 ? 0.388 -9.078 7.988 1 87.5 119 ILE B N 1
ATOM 1964 C CA . ILE B 1 119 ? -0.135 -10.391 8.344 1 87.5 119 ILE B CA 1
ATOM 1965 C C . ILE B 1 119 ? -1.512 -10.242 8.984 1 87.5 119 ILE B C 1
ATOM 1967 O O . ILE B 1 119 ? -1.797 -9.227 9.625 1 87.5 119 ILE B O 1
ATOM 1971 N N . SER B 1 120 ? -2.471 -11.117 8.766 1 70.94 120 SER B N 1
ATOM 1972 C CA . SER B 1 120 ? -3.801 -11.156 9.367 1 70.94 120 SER B CA 1
ATOM 1973 C C . SER B 1 120 ? -3.721 -11.172 10.891 1 70.94 120 SER B C 1
ATOM 1975 O O . SER B 1 120 ? -2.732 -11.633 11.461 1 70.94 120 SER B O 1
#

Foldseek 3Di:
DALQVLVVCCQQDLVLQDLVVVLVFADQQAWEFEQEPVGTDIDHSVRSSVNNPVCNQFFVDKHWAWDDWDDDHQKIKTWIWIWTAGPVGNPDIDTAWTKIKMFGDDPSHTHYMYMYIYGD/DALQVLVVCCQQDLVLQDLVVVLVFADQQAWEFEQEPVGTDIDHSVRSSVNNPVCNQFFVDKHKAWDDWDDDHQKIKTWIWIWTAGPVGNPDIDTAWTKIKMFGDDPSHTHYMYMYIYGD

Nearest PDB structures (foldseek):
  3ebt-assembly1_A-2  TM=7.091E-01  e=3.025E-07  Burkholderia pseudomallei K96243
  3ff2-assembly1_A-2  TM=7.275E-01  e=1.752E-05  Novosphingobium aromaticivorans DSM 12444
  3fka-assembly1_D  TM=6.797E-01  e=8.154E-05  Ruegeria pomeroyi DSS-3
  3lyg-assembly1_A-2  TM=7.090E-01  e=1.604E-04  Colwellia psychrerythraea 34H
  2r4i-assembly1_B  TM=5.490E-01  e=2.107E-05  Cytophaga hutchinsonii ATCC 33406

Organism: Flavobacterium frigoris (strain PS1) (NCBI:txid1086011)